Protein AF-A0A1Z5KBB8-F1 (afdb_monomer_lite)

pLDDT: mean 79.77, std 19.46, range [34.31, 98.69]

Organism: Fistulifera solaris (NCBI:txid1519565)

Radius of gyration: 33.55 Å; chains: 1; bounding box: 71×89×132 Å

Sequence (367 aa):
MVGETSLNETILSSLGRKARERLTEERSKRPEIRRIEAPTEVEQHSSSAKFIIPPKKRKPSSERSRLRKRKSAVDDTNVDRWLPSLAHLVVLPTESRSRLVQLHGLPLETTAGKVKRFFMGLDPEKILFLPTRRDQRRIMSLDAVASNPRKKGGVFVERNSPDFRVFVLFDSAPTAALAVDRSGEVMDVDSDTGASIAVSMVPKPFASYFLKHMTVEARAGASLRQRLDEVERTLNPKVSDILWQQADEVLGLQVSDTNCNVKSSSFPVFINTGLSGYKKLKQQLDWLVEQRQSLYYELPFPSCELLDPSLDADPTMRLSTSATKALEHEIDRIRAELLVLIRYKSHFSVPNKVDEDEISTSHEQEM

InterPro domains:
  IPR012677 Nucleotide-binding alpha-beta plait domain superfamily [G3DSA:3.30.70.330] (92-201)

Secondary structure (DSSP, 8-state):
---HHHHHHHHHHHHHHHHHHHHHHHHHTSPP----PPPPP----------PPP--PPP----------------TTSEE----B-TTS----GGGEEEEEEEES-BTT-BHHHHHHHTTTS---EEEEPPP-TT---BTTT--B------SSS----B--TT--EEEE-SSHHHHHHHHTTTTPEEESSSS-EEE-EEEEEEHHHHHHHHHHT--BPPSSSBHHHHHHHHHHHS-HHHHHHHHHHHHHHHT--B---S------S-------SHHHHHHHHHHHHHHHHHHHHHHHHSSSS-GGG--GGGGG-HHHHHHHHHHHHHHHHHHHHHHHHHHHHHHHHHH-------------------

Structure (mmCIF, N/CA/C/O backbone):
data_AF-A0A1Z5KBB8-F1
#
_entry.id   AF-A0A1Z5KBB8-F1
#
loop_
_atom_site.group_PDB
_atom_site.id
_atom_site.type_symbol
_atom_site.label_atom_id
_atom_site.label_alt_id
_atom_site.label_comp_id
_atom_site.label_asym_id
_atom_site.label_entity_id
_atom_site.label_seq_id
_atom_site.pdbx_PDB_ins_code
_atom_site.Cartn_x
_atom_site.Cartn_y
_atom_site.Cartn_z
_atom_site.occupancy
_atom_site.B_iso_or_equiv
_atom_site.auth_seq_id
_atom_site.auth_comp_id
_atom_site.auth_asym_id
_atom_site.auth_atom_id
_atom_site.pdbx_PDB_model_num
ATOM 1 N N . MET A 1 1 ? -39.577 14.110 -44.066 1.00 48.81 1 MET A N 1
ATOM 2 C CA . MET A 1 1 ? -38.233 13.627 -43.681 1.00 48.81 1 MET A CA 1
ATOM 3 C C . MET A 1 1 ? -38.337 12.178 -43.217 1.00 48.81 1 MET A C 1
ATOM 5 O O . MET A 1 1 ? -38.475 11.930 -42.030 1.00 48.81 1 MET A O 1
ATOM 9 N N . VAL A 1 2 ? -38.347 11.226 -44.152 1.00 51.03 2 VAL A N 1
ATOM 10 C CA . VAL A 1 2 ? -38.326 9.780 -43.864 1.00 51.03 2 VAL A CA 1
ATOM 11 C C . VAL A 1 2 ? -37.420 9.160 -44.926 1.00 51.03 2 VAL A C 1
ATOM 13 O O . VAL A 1 2 ? -37.798 9.132 -46.092 1.00 51.03 2 VAL A O 1
ATOM 16 N N . GLY A 1 3 ? -36.193 8.781 -44.561 1.00 50.97 3 GLY A N 1
ATOM 17 C CA . GLY A 1 3 ? -35.200 8.305 -45.537 1.00 50.97 3 GLY A CA 1
ATOM 18 C C . GLY A 1 3 ? -33.816 7.975 -44.970 1.00 50.97 3 GLY A C 1
ATOM 19 O O . GLY A 1 3 ? -33.176 7.044 -45.446 1.00 50.97 3 GLY A O 1
ATOM 20 N N . GLU A 1 4 ? -33.366 8.662 -43.917 1.00 55.12 4 GLU A N 1
ATOM 21 C CA . GLU A 1 4 ? -32.001 8.485 -43.383 1.00 55.12 4 GLU A CA 1
ATOM 22 C C . GLU A 1 4 ? -31.835 7.263 -42.459 1.00 55.12 4 GLU A C 1
ATOM 24 O O . GLU A 1 4 ? -30.728 6.756 -42.289 1.00 55.12 4 GLU A O 1
ATOM 29 N N . THR A 1 5 ? -32.922 6.725 -41.896 1.00 55.81 5 THR A N 1
ATOM 30 C CA . THR A 1 5 ? -32.873 5.546 -41.010 1.00 55.81 5 THR A CA 1
ATOM 31 C C . THR A 1 5 ? -32.541 4.245 -41.753 1.00 55.81 5 THR A C 1
ATOM 33 O O . THR A 1 5 ? -31.767 3.436 -41.246 1.00 55.81 5 THR A O 1
ATOM 36 N N . SER A 1 6 ? -33.045 4.073 -42.980 1.00 57.00 6 SER A N 1
ATOM 37 C CA . SER A 1 6 ? -32.861 2.858 -43.799 1.00 57.00 6 SER A CA 1
ATOM 38 C C . SER A 1 6 ? -31.398 2.614 -44.221 1.00 57.00 6 SER A C 1
ATOM 40 O O . SER A 1 6 ? -30.912 1.478 -44.260 1.00 57.00 6 SER A O 1
ATOM 42 N N . LEU A 1 7 ? -30.647 3.691 -44.481 1.00 57.69 7 LEU A N 1
ATOM 43 C CA . LEU A 1 7 ? -29.236 3.605 -44.872 1.00 57.69 7 LEU A CA 1
ATOM 44 C C . LEU A 1 7 ? -28.352 3.062 -43.739 1.00 57.69 7 LEU A C 1
ATOM 46 O O . LEU A 1 7 ? -27.468 2.239 -43.988 1.00 57.69 7 LEU A O 1
ATOM 50 N N . ASN A 1 8 ? -28.622 3.457 -42.493 1.00 62.56 8 ASN A N 1
ATOM 51 C CA . ASN A 1 8 ? -27.819 3.050 -41.339 1.00 62.56 8 ASN A CA 1
ATOM 52 C C . ASN A 1 8 ? -27.981 1.558 -40.996 1.00 62.56 8 ASN A C 1
ATOM 54 O O . ASN A 1 8 ? -26.979 0.887 -40.741 1.00 62.56 8 ASN A O 1
ATOM 58 N N . GLU A 1 9 ? -29.196 1.002 -41.066 1.00 67.12 9 GLU A N 1
ATOM 59 C CA . GLU A 1 9 ? -29.418 -0.442 -40.862 1.00 67.12 9 GLU A CA 1
ATOM 60 C C . GLU A 1 9 ? -28.723 -1.291 -41.936 1.00 67.12 9 GLU A C 1
ATOM 62 O O . GLU A 1 9 ? -28.091 -2.308 -41.629 1.00 67.12 9 GLU A O 1
ATOM 67 N N . THR A 1 10 ? -28.768 -0.842 -43.194 1.00 70.19 10 THR A N 1
ATOM 68 C CA . THR A 1 10 ? -28.113 -1.528 -44.318 1.00 70.19 10 THR A CA 1
ATOM 69 C C . THR A 1 10 ? -26.590 -1.577 -44.131 1.00 70.19 10 THR A C 1
ATOM 71 O O . THR A 1 10 ? -25.961 -2.624 -44.330 1.00 70.19 10 THR A O 1
ATOM 74 N N . ILE A 1 11 ? -25.988 -0.472 -43.673 1.00 76.00 11 ILE A N 1
ATOM 75 C CA . ILE A 1 11 ? -24.555 -0.395 -43.357 1.00 76.00 11 ILE A CA 1
ATOM 76 C C . ILE A 1 11 ? -24.204 -1.329 -42.188 1.00 76.00 11 ILE A C 1
ATOM 78 O O . ILE A 1 11 ? -23.280 -2.140 -42.330 1.00 76.00 11 ILE A O 1
ATOM 82 N N . LEU A 1 12 ? -24.961 -1.292 -41.082 1.00 72.50 12 LEU A N 1
ATOM 83 C CA . LEU A 1 12 ? -24.738 -2.157 -39.912 1.00 72.50 12 LEU A CA 1
ATOM 84 C C . LEU A 1 12 ? -24.810 -3.649 -40.273 1.00 72.50 12 LEU A C 1
ATOM 86 O O . LEU A 1 12 ? -23.940 -4.434 -39.884 1.00 72.50 12 LEU A O 1
ATOM 90 N N . SER A 1 13 ? -25.813 -4.034 -41.066 1.00 76.69 13 SER A N 1
ATOM 91 C CA . SER A 1 13 ? -25.998 -5.407 -41.546 1.00 76.69 13 SER A CA 1
ATOM 92 C C . SER A 1 13 ? -24.807 -5.877 -42.395 1.00 76.69 13 SER A C 1
ATOM 94 O O . SER A 1 13 ? -24.269 -6.970 -42.179 1.00 76.69 13 SER A O 1
ATOM 96 N N . SER A 1 14 ? -24.305 -5.018 -43.292 1.00 81.62 14 SER A N 1
ATOM 97 C CA . SER A 1 14 ? -23.136 -5.325 -44.131 1.00 81.62 14 SER A CA 1
ATOM 98 C C . SER A 1 14 ? -21.841 -5.516 -43.320 1.00 81.62 14 SER A C 1
ATOM 100 O O . SER A 1 14 ? -21.056 -6.428 -43.603 1.00 81.62 14 SER A O 1
ATOM 102 N N . LEU A 1 15 ? -21.642 -4.717 -42.264 1.00 79.19 15 LEU A N 1
ATOM 103 C CA . LEU A 1 15 ? -20.526 -4.840 -41.318 1.00 79.19 15 LEU A CA 1
ATOM 104 C C . LEU A 1 15 ? -20.622 -6.141 -40.510 1.00 79.19 15 LEU A C 1
ATOM 106 O O . LEU A 1 15 ? -19.652 -6.902 -40.443 1.00 79.19 15 LEU A O 1
ATOM 110 N N . GLY A 1 16 ? -21.807 -6.446 -39.975 1.00 81.56 16 GLY A N 1
ATOM 111 C CA . GLY A 1 16 ? -22.075 -7.685 -39.241 1.00 81.56 16 GLY A CA 1
ATOM 112 C C . GLY A 1 16 ? -21.941 -8.953 -40.094 1.00 81.56 16 GLY A C 1
ATOM 113 O O . GLY A 1 16 ? -21.668 -10.030 -39.556 1.00 81.56 16 GLY A O 1
ATOM 114 N N . ARG A 1 17 ? -22.104 -8.857 -41.420 1.00 83.81 17 ARG A N 1
ATOM 115 C CA . ARG A 1 17 ? -21.816 -9.949 -42.361 1.00 83.81 17 ARG A CA 1
ATOM 116 C C . ARG A 1 17 ? -20.310 -10.117 -42.598 1.00 83.81 17 ARG A C 1
ATOM 118 O O . ARG A 1 17 ? -19.794 -11.210 -42.369 1.00 83.81 17 ARG A O 1
ATOM 125 N N . LYS A 1 18 ? -19.591 -9.040 -42.941 1.00 85.31 18 LYS A N 1
ATOM 126 C CA . LYS A 1 18 ? -18.127 -9.070 -43.154 1.00 85.31 18 LYS A CA 1
ATOM 127 C C . LYS A 1 18 ? -17.353 -9.561 -41.923 1.00 85.31 18 LYS A C 1
ATOM 129 O O . LYS A 1 18 ? -16.358 -10.269 -42.060 1.00 85.31 18 LYS A O 1
ATOM 134 N N . ALA A 1 19 ? -17.812 -9.220 -40.716 1.00 81.50 19 ALA A N 1
ATOM 135 C CA . ALA A 1 19 ? -17.225 -9.716 -39.471 1.00 81.50 19 ALA A CA 1
ATOM 136 C C . ALA A 1 19 ? -17.374 -11.243 -39.311 1.00 81.50 19 ALA A C 1
ATOM 138 O O . ALA A 1 19 ? -16.433 -11.914 -38.884 1.00 81.50 19 ALA A O 1
ATOM 139 N N . ARG A 1 20 ? -18.529 -11.805 -39.698 1.00 85.56 20 ARG A N 1
ATOM 140 C CA . ARG A 1 20 ? -18.787 -13.254 -39.656 1.00 85.56 20 ARG A CA 1
ATOM 141 C C . ARG A 1 20 ? -17.965 -14.016 -40.697 1.00 85.56 20 ARG A C 1
ATOM 143 O O . ARG A 1 20 ? -17.356 -15.019 -40.339 1.00 85.56 20 ARG A O 1
ATOM 150 N N . GLU A 1 21 ? -17.867 -13.499 -41.923 1.00 87.25 21 GLU A N 1
ATOM 151 C CA . GLU A 1 21 ? -17.043 -14.082 -42.999 1.00 87.25 21 GLU A CA 1
ATOM 152 C C . GLU A 1 21 ? -15.549 -14.152 -42.601 1.00 87.25 21 GLU A C 1
ATOM 154 O O . GLU A 1 21 ? -14.918 -15.207 -42.725 1.00 87.25 21 GLU A O 1
ATOM 159 N N . ARG A 1 22 ? -15.001 -13.086 -41.992 1.00 83.94 22 ARG A N 1
ATOM 160 C CA . ARG A 1 22 ? -13.628 -13.087 -41.442 1.00 83.94 22 ARG A CA 1
ATOM 161 C C . ARG A 1 22 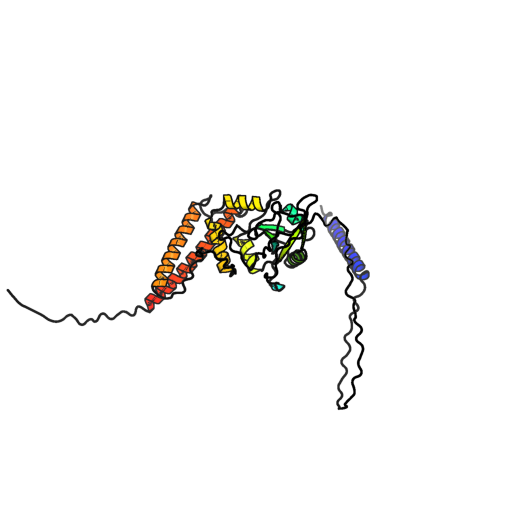? -13.424 -14.121 -40.332 1.00 83.94 22 ARG A C 1
ATOM 163 O O . ARG A 1 22 ? -12.397 -14.791 -40.313 1.00 83.94 22 ARG A O 1
ATOM 170 N N . LEU A 1 23 ? -14.395 -14.279 -39.429 1.00 85.44 23 LEU A N 1
ATOM 171 C CA . LEU A 1 23 ? -14.341 -15.285 -38.361 1.00 85.44 23 LEU A CA 1
ATOM 172 C C . LEU A 1 23 ? -14.373 -16.722 -38.903 1.00 85.44 23 LEU A C 1
ATOM 174 O O . LEU A 1 23 ? -13.711 -17.598 -38.345 1.00 85.44 23 LEU A O 1
ATOM 178 N N . THR A 1 24 ? -15.108 -16.977 -39.989 1.00 82.50 24 THR A N 1
ATOM 179 C CA . THR A 1 24 ? -15.098 -18.289 -40.655 1.00 82.50 24 THR A CA 1
ATOM 180 C C . THR A 1 24 ? -13.783 -18.569 -41.381 1.00 82.50 24 THR A C 1
ATOM 182 O O . THR A 1 24 ? -13.274 -19.681 -41.262 1.00 82.50 24 THR A O 1
ATOM 185 N N . GLU A 1 25 ? -13.175 -17.575 -42.039 1.00 85.25 25 GLU A N 1
ATOM 186 C CA . GLU A 1 25 ? -11.824 -17.720 -42.605 1.00 85.25 25 GLU A CA 1
ATOM 187 C C . GLU A 1 25 ? -10.749 -17.958 -41.533 1.00 85.25 25 GLU A C 1
ATOM 189 O O . GLU A 1 25 ? -9.854 -18.780 -41.708 1.00 85.25 25 GLU A O 1
ATOM 194 N N . GLU A 1 26 ? -10.810 -17.240 -40.411 1.00 81.06 26 GLU A N 1
ATOM 195 C CA . GLU A 1 26 ? -9.910 -17.450 -39.271 1.00 81.06 26 GLU A CA 1
ATOM 196 C C . GLU A 1 26 ? -10.028 -18.868 -38.703 1.00 81.06 26 GLU A C 1
ATOM 198 O O . GLU A 1 26 ? -9.021 -19.481 -38.350 1.00 81.06 26 GLU A O 1
ATOM 203 N N . ARG A 1 27 ? -11.250 -19.413 -38.635 1.00 78.56 27 ARG A N 1
ATOM 204 C CA . ARG A 1 27 ? -11.485 -20.791 -38.190 1.00 78.56 27 ARG A CA 1
ATOM 205 C C . ARG A 1 27 ? -10.961 -21.820 -39.191 1.00 78.56 27 ARG A C 1
ATOM 207 O O . ARG A 1 27 ? -10.351 -22.786 -38.751 1.00 78.56 27 ARG A O 1
ATOM 214 N N . SER A 1 28 ? -11.131 -21.609 -40.500 1.00 78.00 28 SER A N 1
ATOM 215 C CA . SER A 1 28 ? -10.635 -22.546 -41.524 1.00 78.00 28 SER A CA 1
ATOM 216 C C . SER A 1 28 ? -9.106 -22.573 -41.648 1.00 78.00 28 SER A C 1
ATOM 218 O O . SER A 1 28 ? -8.545 -23.576 -42.079 1.00 78.00 28 SER A O 1
ATOM 220 N N . LYS A 1 29 ? -8.419 -21.499 -41.235 1.00 81.12 29 LYS A N 1
ATOM 221 C CA . LYS A 1 29 ? -6.945 -21.401 -41.218 1.00 81.12 29 LYS A CA 1
ATOM 222 C C . LYS A 1 29 ? -6.292 -22.049 -39.988 1.00 81.12 29 LYS A C 1
ATOM 224 O O . LYS A 1 29 ? -5.069 -22.181 -39.956 1.00 81.12 29 LYS A O 1
ATOM 229 N N . ARG A 1 30 ? -7.063 -22.445 -38.967 1.00 71.94 30 ARG A N 1
ATOM 230 C CA . ARG A 1 30 ? -6.535 -23.114 -37.766 1.00 71.94 30 ARG A CA 1
ATOM 231 C C . ARG A 1 30 ? -6.481 -24.628 -38.009 1.00 71.94 30 ARG A C 1
ATOM 233 O O . ARG A 1 30 ? -7.511 -25.199 -38.362 1.00 71.94 30 ARG A O 1
ATOM 240 N N . PRO A 1 31 ? -5.327 -25.298 -37.815 1.00 73.44 31 PRO A N 1
ATOM 241 C CA . PRO A 1 31 ? -5.252 -26.746 -37.959 1.00 73.44 31 PRO A CA 1
ATOM 242 C C . PRO A 1 31 ? -6.180 -27.416 -36.943 1.00 73.44 31 PRO A C 1
ATOM 244 O O . PRO A 1 31 ? -6.180 -27.074 -35.759 1.00 73.44 31 PRO A O 1
ATOM 247 N N . GLU A 1 32 ? -6.980 -28.358 -37.430 1.00 65.81 32 GLU A N 1
ATOM 248 C CA . GLU A 1 32 ? -7.986 -29.061 -36.643 1.00 65.81 32 GLU A CA 1
ATOM 249 C C . GLU A 1 32 ? -7.344 -29.780 -35.448 1.00 65.81 32 GLU A C 1
ATOM 251 O O . GLU A 1 32 ? -6.428 -30.595 -35.600 1.00 65.81 32 GLU A O 1
ATOM 256 N N . ILE A 1 33 ? -7.833 -29.482 -34.240 1.00 61.50 33 ILE A N 1
ATOM 257 C CA . ILE A 1 33 ? -7.397 -30.159 -33.017 1.00 61.50 33 ILE A CA 1
ATOM 258 C C . ILE A 1 33 ? -7.981 -31.571 -33.051 1.00 61.50 33 ILE A C 1
ATOM 260 O O . ILE A 1 33 ? -9.094 -31.808 -32.581 1.00 61.50 33 ILE A O 1
ATOM 264 N N . ARG A 1 34 ? -7.222 -32.512 -33.623 1.00 45.62 34 ARG A N 1
ATOM 265 C CA . ARG A 1 34 ? -7.570 -33.934 -33.621 1.00 45.62 34 ARG A CA 1
ATOM 266 C C . ARG A 1 34 ? -7.733 -34.408 -32.182 1.00 45.62 34 ARG A C 1
ATOM 268 O O . ARG A 1 34 ? -6.761 -34.531 -31.436 1.00 45.62 34 ARG A O 1
ATOM 275 N N . ARG A 1 35 ? -8.983 -34.665 -31.804 1.00 50.00 35 ARG A N 1
ATOM 276 C CA . ARG A 1 35 ? -9.351 -35.270 -30.528 1.00 50.00 35 ARG A CA 1
ATOM 277 C C . ARG A 1 35 ? -8.724 -36.661 -30.483 1.00 50.00 35 ARG A C 1
ATOM 279 O O . ARG A 1 35 ? -9.042 -37.502 -31.315 1.00 50.00 35 ARG A O 1
ATOM 286 N N . ILE A 1 36 ? -7.809 -36.883 -29.544 1.00 46.78 36 ILE A N 1
ATOM 287 C CA . ILE A 1 36 ? -7.260 -38.218 -29.300 1.00 46.78 36 ILE A CA 1
ATOM 288 C C . ILE A 1 36 ? -8.390 -39.035 -28.677 1.00 46.78 36 ILE A C 1
ATOM 290 O O . ILE A 1 36 ? -8.826 -38.743 -27.563 1.00 46.78 36 ILE A O 1
ATOM 294 N N . GLU A 1 37 ? -8.895 -40.014 -29.420 1.00 50.47 37 GLU A N 1
ATOM 295 C CA . GLU A 1 37 ? -9.863 -40.975 -28.903 1.00 50.47 37 GLU A CA 1
ATOM 296 C C . GLU A 1 37 ? -9.182 -41.831 -27.830 1.00 50.47 37 GLU A C 1
ATOM 298 O O . GLU A 1 37 ? -8.078 -42.348 -28.027 1.00 50.47 37 GLU A O 1
ATOM 303 N N . ALA A 1 38 ? -9.814 -41.929 -26.660 1.00 56.22 38 ALA A N 1
ATOM 304 C CA . ALA A 1 38 ? -9.351 -42.826 -25.612 1.00 56.22 38 ALA A CA 1
ATOM 305 C C . ALA A 1 38 ? -9.605 -44.277 -26.060 1.00 56.22 38 ALA A C 1
ATOM 307 O O . ALA A 1 38 ? -10.672 -44.546 -26.615 1.00 56.22 38 ALA A O 1
ATOM 308 N N . PRO A 1 39 ? -8.658 -45.209 -25.846 1.00 52.66 39 PRO A N 1
ATOM 309 C CA . PRO A 1 39 ? -8.837 -46.590 -26.266 1.00 52.66 39 PRO A CA 1
ATOM 310 C C . PRO A 1 39 ? -9.999 -47.240 -25.510 1.00 52.66 39 PRO A C 1
ATOM 312 O O . PRO A 1 39 ? -10.084 -47.151 -24.286 1.00 52.66 39 PRO A O 1
ATOM 315 N N . THR A 1 40 ? -10.868 -47.892 -26.277 1.00 40.12 40 THR A N 1
ATOM 316 C CA . THR A 1 40 ? -12.072 -48.598 -25.837 1.00 40.12 40 THR A CA 1
ATOM 317 C C . THR A 1 40 ? -11.781 -49.601 -24.722 1.00 40.12 40 THR A C 1
ATOM 319 O O . THR A 1 40 ? -10.794 -50.337 -24.778 1.00 40.12 40 THR A O 1
ATOM 322 N N . GLU A 1 41 ? -12.674 -49.665 -23.734 1.00 47.91 41 GLU A N 1
ATOM 323 C CA . GLU A 1 41 ? -12.679 -50.723 -22.725 1.00 47.91 41 GLU A CA 1
ATOM 324 C C . GLU A 1 41 ? -12.869 -52.090 -23.403 1.00 4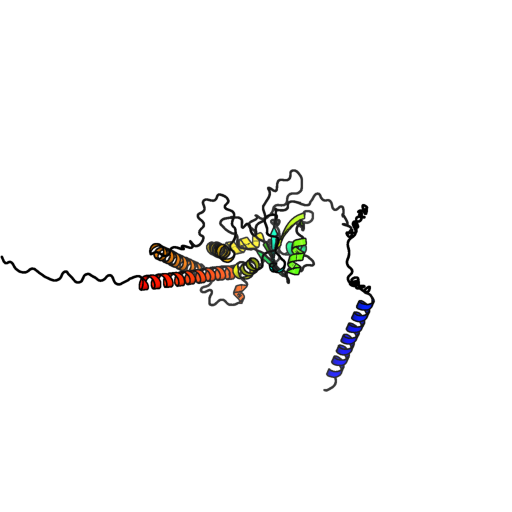7.91 41 GLU A C 1
ATOM 326 O O . GLU A 1 41 ? -13.733 -52.253 -24.264 1.00 47.91 41 GLU A O 1
ATOM 331 N N . VAL A 1 42 ? -12.050 -53.072 -23.022 1.00 43.72 42 VAL A N 1
ATOM 332 C CA . VAL A 1 42 ? -12.202 -54.472 -23.441 1.00 43.72 42 VAL A CA 1
ATOM 333 C C . VAL A 1 42 ? -12.553 -55.295 -22.213 1.00 43.72 42 VAL A C 1
ATOM 335 O O . VAL A 1 42 ? -11.950 -55.134 -21.150 1.00 43.72 42 VAL A O 1
ATOM 338 N N . GLU A 1 43 ? -13.555 -56.151 -22.374 1.00 40.88 43 GLU A N 1
ATOM 339 C CA . GLU A 1 43 ? -14.159 -56.918 -21.296 1.00 40.88 43 GLU A CA 1
ATOM 340 C C . GLU A 1 43 ? -13.229 -57.967 -20.664 1.00 40.88 43 GLU A C 1
ATOM 342 O O . GLU A 1 43 ? -12.206 -58.389 -21.202 1.00 40.88 43 GLU A O 1
ATOM 347 N N . GLN A 1 44 ? -13.671 -58.374 -19.477 1.00 44.12 44 GLN A N 1
ATOM 348 C CA . GLN A 1 44 ? -13.340 -59.570 -18.710 1.00 44.12 44 GLN A CA 1
ATOM 349 C C . GLN A 1 44 ? -12.640 -60.710 -19.478 1.00 44.12 44 GLN A C 1
ATOM 351 O O . GLN A 1 44 ? -13.162 -61.213 -20.464 1.00 44.12 44 GLN A O 1
ATOM 356 N N . HIS A 1 45 ? -11.586 -61.277 -18.881 1.00 34.31 45 HIS A N 1
ATOM 357 C CA . HIS A 1 45 ? -11.583 -62.714 -18.584 1.00 34.31 45 HIS A CA 1
ATOM 358 C C . HIS A 1 45 ? -10.602 -63.081 -17.462 1.00 34.31 45 HIS A C 1
ATOM 360 O O . HIS A 1 45 ? -9.580 -62.440 -17.224 1.00 34.31 45 HIS A O 1
ATOM 366 N N . SER A 1 46 ? -10.965 -64.141 -16.748 1.00 40.06 46 SER A N 1
ATOM 367 C CA . SER A 1 46 ? -10.248 -64.736 -15.626 1.00 40.06 46 SER A CA 1
ATOM 368 C C . SER A 1 46 ? -9.042 -65.583 -16.042 1.00 40.06 46 SER A C 1
ATOM 370 O O . SER A 1 46 ? -9.080 -66.235 -17.083 1.00 40.06 46 SER A O 1
ATOM 372 N N . SER A 1 47 ? -8.094 -65.729 -15.109 1.00 39.84 47 SER A N 1
ATOM 373 C CA . SER A 1 47 ? -7.326 -66.949 -14.770 1.00 39.84 47 SER A CA 1
ATOM 374 C C . SER A 1 47 ? -5.810 -66.751 -14.646 1.00 39.84 47 SER A C 1
ATOM 376 O O . SER A 1 47 ? -5.210 -65.798 -15.136 1.00 39.84 47 SER A O 1
ATOM 378 N N . SER A 1 48 ? -5.208 -67.641 -13.861 1.00 44.88 48 SER A N 1
ATOM 379 C CA . SER A 1 48 ? -3.847 -67.565 -13.342 1.00 44.88 48 SER A CA 1
ATOM 380 C C . SER A 1 48 ? -2.796 -68.161 -14.283 1.00 44.88 48 SER A C 1
ATOM 382 O O . SER A 1 48 ? -2.862 -69.350 -14.589 1.00 44.88 48 SER A O 1
ATOM 384 N N . ALA A 1 49 ? -1.732 -67.411 -14.580 1.00 39.41 49 ALA A N 1
ATOM 385 C CA . ALA A 1 49 ? -0.434 -67.982 -14.947 1.00 39.41 49 ALA A CA 1
ATOM 386 C C . ALA A 1 49 ? 0.716 -67.039 -14.554 1.00 39.41 49 ALA A C 1
ATOM 388 O O . ALA A 1 49 ? 0.660 -65.834 -14.789 1.00 39.41 49 ALA A O 1
ATOM 389 N N . LYS A 1 50 ? 1.783 -67.592 -13.964 1.00 49.22 50 LYS A N 1
ATOM 390 C CA . LYS A 1 50 ? 3.032 -66.860 -13.700 1.00 49.22 50 LYS A CA 1
ATOM 391 C C . LYS A 1 50 ? 3.777 -66.668 -15.022 1.00 49.22 50 LYS A C 1
ATOM 393 O O . LYS A 1 50 ? 4.101 -67.668 -15.653 1.00 49.22 50 LYS A O 1
ATOM 398 N N . PHE A 1 51 ? 4.126 -65.435 -15.394 1.00 38.66 51 PHE A N 1
ATOM 399 C CA . PHE A 1 51 ? 5.051 -65.188 -16.506 1.00 38.66 51 PHE A CA 1
ATOM 400 C C . PHE A 1 51 ? 6.130 -64.150 -16.185 1.00 38.66 51 PHE A C 1
ATOM 402 O O . PHE A 1 51 ? 5.946 -63.226 -15.395 1.00 38.66 51 PHE A O 1
ATOM 409 N N . ILE A 1 52 ? 7.294 -64.389 -16.784 1.00 41.34 52 ILE A N 1
ATOM 410 C CA . ILE A 1 52 ? 8.587 -63.769 -16.487 1.00 41.34 52 ILE A CA 1
ATOM 411 C C . ILE A 1 52 ? 8.672 -62.375 -17.125 1.00 41.34 52 ILE A C 1
ATOM 413 O O . ILE A 1 52 ? 8.259 -62.186 -18.266 1.00 41.34 52 ILE A O 1
ATOM 417 N N . ILE A 1 53 ? 9.238 -61.401 -16.404 1.00 47.06 53 ILE A N 1
ATOM 418 C CA . ILE A 1 53 ? 9.373 -60.006 -16.854 1.00 47.06 53 ILE A CA 1
ATOM 419 C C . ILE A 1 53 ? 10.656 -59.828 -17.691 1.00 47.06 53 ILE A C 1
ATOM 421 O O . ILE A 1 53 ? 11.748 -59.966 -17.137 1.00 47.06 53 ILE A O 1
ATOM 425 N N . PRO A 1 54 ? 10.580 -59.431 -18.978 1.00 52.00 54 PRO A N 1
ATOM 426 C CA . PRO A 1 54 ? 11.731 -58.927 -19.721 1.00 52.00 54 PRO A CA 1
ATOM 427 C C . PRO A 1 54 ? 11.888 -57.398 -19.540 1.00 52.00 54 PRO A C 1
ATOM 429 O O . PRO A 1 54 ? 10.893 -56.665 -19.523 1.00 52.00 54 PRO A O 1
ATOM 432 N N . PRO A 1 55 ? 13.119 -56.859 -19.457 1.00 48.34 55 PRO A N 1
ATOM 433 C CA . PRO A 1 55 ? 13.340 -55.432 -19.230 1.00 48.34 55 PRO A CA 1
ATOM 434 C C . PRO A 1 55 ? 13.084 -54.591 -20.496 1.00 48.34 55 PRO A C 1
ATOM 436 O O . PRO A 1 55 ? 13.914 -54.520 -21.405 1.00 48.34 55 PRO A O 1
ATOM 439 N N . LYS A 1 56 ? 11.950 -53.876 -20.549 1.00 44.56 56 LYS A N 1
ATOM 440 C CA . LYS A 1 56 ? 11.692 -52.868 -21.595 1.00 44.56 56 LYS A CA 1
ATOM 441 C C . LYS A 1 56 ? 12.550 -51.614 -21.379 1.00 44.56 56 LYS A C 1
ATOM 443 O O . LYS A 1 56 ? 12.341 -50.853 -20.436 1.00 44.56 56 LYS A O 1
ATOM 448 N N . LYS A 1 57 ? 13.476 -51.361 -22.312 1.00 45.41 57 LYS A N 1
ATOM 449 C CA . LYS A 1 57 ? 14.266 -50.119 -22.399 1.00 45.41 57 LYS A CA 1
ATOM 450 C C . LYS A 1 57 ? 13.337 -48.898 -22.506 1.00 45.41 57 LYS A C 1
ATOM 452 O O . LYS A 1 57 ? 12.617 -48.754 -23.493 1.00 45.41 57 LYS A O 1
ATOM 457 N N . ARG A 1 58 ? 13.383 -47.994 -21.521 1.00 45.28 58 ARG A N 1
ATOM 458 C CA . ARG A 1 58 ? 12.700 -46.690 -21.578 1.00 45.28 58 ARG A CA 1
ATOM 459 C C . ARG A 1 58 ? 13.423 -45.770 -22.569 1.00 45.28 58 ARG A C 1
ATOM 461 O O . ARG A 1 58 ? 14.581 -45.430 -22.347 1.00 45.28 58 ARG A O 1
ATOM 468 N N . LYS A 1 59 ? 12.740 -45.334 -23.634 1.00 45.50 59 LYS A N 1
ATOM 469 C CA . LYS A 1 59 ? 13.173 -44.181 -24.444 1.00 45.50 59 LYS A CA 1
ATOM 470 C C . LYS A 1 59 ? 12.765 -42.892 -23.710 1.00 45.50 59 LYS A C 1
ATOM 472 O O . LYS A 1 59 ? 11.582 -42.765 -23.398 1.00 45.50 59 LYS A O 1
ATOM 477 N N . PRO A 1 60 ? 13.674 -41.941 -23.433 1.00 43.53 60 PRO A N 1
ATOM 478 C CA . PRO A 1 60 ? 13.290 -40.644 -22.886 1.00 43.53 60 PRO A CA 1
ATOM 479 C C . PRO A 1 60 ? 12.714 -39.754 -23.998 1.00 43.53 60 PRO A C 1
ATOM 481 O O . PRO A 1 60 ? 13.428 -39.350 -24.912 1.00 43.53 60 PRO A O 1
ATOM 484 N N . SER A 1 61 ? 11.424 -39.425 -23.921 1.00 43.00 61 SER A N 1
ATOM 485 C CA . SER A 1 61 ? 10.774 -38.453 -24.809 1.00 43.00 61 SER A CA 1
ATOM 486 C C . SER A 1 61 ? 11.106 -37.020 -24.374 1.00 43.00 61 SER A C 1
ATOM 488 O O . SER A 1 61 ? 10.315 -36.345 -23.711 1.00 43.00 61 SER A O 1
ATOM 490 N N . SER A 1 62 ? 12.311 -36.556 -24.706 1.00 48.66 62 SER A N 1
ATOM 491 C CA . SER A 1 62 ? 12.761 -35.193 -24.418 1.00 48.66 62 SER A CA 1
ATOM 492 C C . SER A 1 62 ? 12.325 -34.214 -25.512 1.00 48.66 62 SER A C 1
ATOM 494 O O . SER A 1 62 ? 13.135 -33.824 -26.350 1.00 48.66 62 SER A O 1
ATOM 496 N N . GLU A 1 63 ? 11.065 -33.779 -25.484 1.00 45.78 63 GLU A N 1
ATOM 497 C CA . GLU A 1 63 ? 10.559 -32.751 -26.409 1.00 45.78 63 GLU A CA 1
ATOM 498 C C . GLU A 1 63 ? 9.900 -31.576 -25.669 1.00 45.78 63 GLU A C 1
ATOM 500 O O . GLU A 1 63 ? 8.812 -31.100 -25.984 1.00 45.78 63 GLU A O 1
ATOM 505 N N . ARG A 1 64 ? 10.612 -31.054 -24.658 1.00 44.91 64 ARG A N 1
ATOM 506 C CA . ARG A 1 64 ? 10.356 -29.693 -24.174 1.00 44.91 64 ARG A CA 1
ATOM 507 C C . ARG A 1 64 ? 10.845 -28.702 -25.226 1.00 44.91 64 ARG A C 1
ATOM 509 O O . ARG A 1 64 ? 12.051 -28.542 -25.417 1.00 44.91 64 ARG A O 1
ATOM 516 N N . SER A 1 65 ? 9.878 -28.043 -25.864 1.00 42.78 65 SER A N 1
ATOM 517 C CA . SER A 1 65 ? 10.041 -26.902 -26.768 1.00 42.78 65 SER A CA 1
ATOM 518 C C . SER A 1 65 ? 11.230 -26.014 -26.384 1.00 42.78 65 SER A C 1
ATOM 520 O O . SER A 1 65 ? 11.238 -25.356 -25.340 1.00 42.78 65 SER A O 1
ATOM 522 N N . ARG A 1 66 ? 12.251 -25.988 -27.248 1.00 42.59 66 ARG A N 1
ATOM 523 C CA . ARG A 1 66 ? 13.373 -25.053 -27.138 1.00 42.59 66 ARG A CA 1
ATOM 524 C C . ARG A 1 66 ? 12.932 -23.689 -27.658 1.00 42.59 66 ARG A C 1
ATOM 526 O O . ARG A 1 66 ? 13.291 -23.305 -28.772 1.00 42.59 66 ARG A O 1
ATOM 533 N N . LEU A 1 67 ? 12.203 -22.939 -26.831 1.00 48.62 67 LEU A N 1
ATOM 534 C CA . LEU A 1 67 ? 12.025 -21.506 -27.047 1.00 48.62 67 LEU A CA 1
ATOM 535 C C . LEU A 1 67 ? 13.422 -20.864 -27.018 1.00 48.62 67 LEU A C 1
ATOM 537 O O . LEU A 1 67 ? 14.056 -20.751 -25.966 1.00 48.62 67 LEU A O 1
ATOM 541 N N . ARG A 1 68 ? 13.961 -20.553 -28.203 1.00 44.41 68 ARG A N 1
ATOM 542 C CA . ARG A 1 68 ? 15.331 -20.056 -28.367 1.00 44.41 68 ARG A CA 1
ATOM 543 C C . ARG A 1 68 ? 15.462 -18.709 -27.658 1.00 44.41 68 ARG A C 1
ATOM 545 O O . ARG A 1 68 ? 15.115 -17.681 -28.233 1.00 44.41 68 ARG A O 1
ATOM 552 N N . LYS A 1 69 ? 16.037 -18.704 -26.447 1.00 50.28 69 LYS A N 1
ATOM 553 C CA . LYS A 1 69 ? 16.594 -17.491 -25.835 1.00 50.28 69 LYS A CA 1
ATOM 554 C C . LYS A 1 69 ? 17.615 -16.901 -26.809 1.00 50.28 69 LYS A C 1
ATOM 556 O O . LYS A 1 69 ? 18.752 -17.369 -26.875 1.00 50.28 69 LYS A O 1
ATOM 561 N N . ARG A 1 70 ? 17.209 -15.873 -27.559 1.00 48.03 70 ARG A N 1
ATOM 562 C CA . ARG A 1 70 ? 18.129 -14.949 -28.224 1.00 48.03 70 ARG A CA 1
ATOM 563 C C . ARG A 1 70 ? 18.904 -14.239 -27.117 1.00 48.03 70 ARG A C 1
ATOM 565 O O . ARG A 1 70 ? 18.450 -13.230 -26.592 1.00 48.03 70 ARG A O 1
ATOM 572 N N . LYS A 1 71 ? 20.056 -14.798 -26.733 1.00 45.75 71 LYS A N 1
ATOM 573 C CA . LYS A 1 71 ? 21.067 -14.065 -25.971 1.00 45.75 71 LYS A CA 1
ATOM 574 C C . LYS A 1 71 ? 21.597 -12.967 -26.888 1.00 45.75 71 LYS A C 1
ATOM 576 O O . LYS A 1 71 ? 22.523 -13.208 -27.657 1.00 45.75 71 LYS A O 1
ATOM 581 N N . SER A 1 72 ? 20.967 -11.797 -26.843 1.00 44.44 72 SER A N 1
ATOM 582 C CA . SER A 1 72 ? 21.632 -10.584 -27.299 1.00 44.44 72 SER A CA 1
ATOM 583 C C . SER A 1 72 ? 22.826 -10.373 -26.377 1.00 44.44 72 SER A C 1
ATOM 585 O O . SER A 1 72 ? 22.651 -10.356 -25.158 1.00 44.44 72 SER A O 1
ATOM 587 N N . ALA A 1 73 ? 24.026 -10.268 -26.940 1.00 43.84 73 ALA A N 1
ATOM 588 C CA . ALA A 1 73 ? 25.208 -9.846 -26.202 1.00 43.84 73 ALA A CA 1
ATOM 589 C C . ALA A 1 73 ? 25.168 -8.317 -26.055 1.00 43.84 73 ALA A C 1
ATOM 591 O O . ALA A 1 73 ? 25.971 -7.605 -26.648 1.00 43.84 73 ALA A O 1
ATOM 592 N N . VAL A 1 74 ? 24.169 -7.826 -25.315 1.00 52.91 74 VAL A N 1
ATOM 593 C CA . VAL A 1 74 ? 24.231 -6.487 -24.722 1.00 52.91 74 VAL A CA 1
ATOM 594 C C . VAL A 1 74 ? 25.296 -6.553 -23.635 1.00 52.91 74 VAL A C 1
ATOM 596 O O . VAL A 1 74 ? 25.402 -7.577 -22.954 1.00 52.91 74 VAL A O 1
ATOM 599 N N . ASP A 1 75 ? 26.098 -5.500 -23.521 1.00 55.66 75 ASP A N 1
ATOM 600 C CA . ASP A 1 75 ? 27.201 -5.436 -22.570 1.00 55.66 75 ASP A CA 1
ATOM 601 C C . ASP A 1 75 ? 26.661 -5.567 -21.136 1.00 55.66 75 ASP A C 1
ATOM 603 O O . ASP A 1 75 ? 26.000 -4.682 -20.596 1.00 55.66 75 ASP A O 1
ATOM 607 N N . ASP A 1 76 ? 26.874 -6.742 -20.544 1.00 65.56 76 ASP A N 1
ATOM 608 C CA . ASP A 1 76 ? 26.223 -7.204 -19.309 1.00 65.56 76 ASP A CA 1
ATOM 609 C C . ASP A 1 76 ? 26.852 -6.567 -18.047 1.00 65.56 76 ASP A C 1
ATOM 611 O O . ASP A 1 76 ? 26.605 -6.994 -16.917 1.00 65.56 76 ASP A O 1
ATOM 615 N N . THR A 1 77 ? 27.723 -5.576 -18.261 1.00 77.44 77 THR A N 1
ATOM 616 C CA . THR A 1 77 ? 28.571 -4.891 -17.280 1.00 77.44 77 THR A CA 1
ATOM 617 C C . THR A 1 77 ? 27.826 -3.818 -16.487 1.00 77.44 77 THR A C 1
ATOM 619 O O . THR A 1 77 ? 28.098 -3.664 -15.294 1.00 77.44 77 THR A O 1
ATOM 622 N N . ASN A 1 78 ? 26.842 -3.143 -17.093 1.00 90.00 78 ASN A N 1
ATOM 623 C CA . ASN A 1 78 ? 26.136 -2.009 -16.478 1.00 90.00 78 ASN A CA 1
ATOM 624 C C . ASN A 1 78 ? 24.820 -2.366 -15.751 1.00 90.00 78 ASN A C 1
ATOM 626 O O . ASN A 1 78 ? 24.001 -1.491 -15.460 1.00 90.00 78 ASN A O 1
ATOM 630 N N . VAL A 1 79 ? 24.586 -3.647 -15.451 1.00 91.50 79 VAL A N 1
ATOM 631 C CA . VAL A 1 79 ? 23.360 -4.099 -14.771 1.00 91.50 79 VAL A CA 1
ATOM 632 C C . VAL A 1 79 ? 23.645 -4.519 -13.332 1.00 91.50 79 VAL A C 1
ATOM 634 O O . VAL A 1 79 ? 24.315 -5.527 -13.085 1.00 91.50 79 VAL A O 1
ATOM 637 N N . ASP A 1 80 ? 23.040 -3.824 -12.367 1.00 92.69 80 ASP A N 1
ATOM 638 C CA . ASP A 1 80 ? 22.983 -4.299 -10.986 1.00 92.69 80 ASP A CA 1
ATOM 639 C C . ASP A 1 80 ? 22.013 -5.487 -10.868 1.00 92.69 80 ASP A C 1
ATOM 641 O O . ASP A 1 80 ? 20.789 -5.355 -10.762 1.00 92.69 80 ASP A O 1
ATOM 645 N N . ARG A 1 81 ? 22.612 -6.680 -10.852 1.00 92.06 81 ARG A N 1
ATOM 646 C CA . ARG A 1 81 ? 21.955 -7.984 -10.685 1.00 92.06 81 ARG A CA 1
ATOM 647 C C . ARG A 1 81 ? 21.724 -8.382 -9.225 1.00 92.06 81 ARG A C 1
ATOM 649 O O . ARG A 1 81 ? 21.691 -9.578 -8.910 1.00 92.06 81 ARG A O 1
ATOM 656 N N . TRP A 1 82 ? 21.693 -7.442 -8.287 1.00 92.44 82 TRP A N 1
ATOM 657 C CA . TRP A 1 82 ? 21.186 -7.712 -6.945 1.00 92.44 82 TRP A CA 1
ATOM 658 C C . TRP A 1 82 ? 19.656 -7.825 -6.967 1.00 92.44 82 TRP A C 1
ATOM 660 O O . TRP A 1 82 ? 18.965 -7.054 -7.630 1.00 92.44 82 TRP A O 1
ATOM 670 N N . LEU A 1 83 ? 19.143 -8.815 -6.238 1.00 92.19 83 LEU A N 1
ATOM 671 C CA . LEU A 1 83 ? 17.723 -9.065 -6.018 1.00 92.19 83 LEU A CA 1
ATOM 672 C C . LEU A 1 83 ? 17.538 -9.448 -4.544 1.00 92.19 83 LEU A C 1
ATOM 674 O O . LEU A 1 83 ? 18.286 -10.305 -4.055 1.00 92.19 83 LEU A O 1
ATOM 678 N N . PRO A 1 84 ? 16.561 -8.866 -3.830 1.00 93.06 84 PRO A N 1
ATOM 679 C CA . PRO A 1 84 ? 16.250 -9.275 -2.470 1.00 93.06 84 PRO A CA 1
ATOM 680 C C . PRO A 1 84 ? 15.533 -10.636 -2.476 1.00 93.06 84 PRO A C 1
ATOM 682 O O . PRO A 1 84 ? 14.840 -10.993 -3.431 1.00 93.06 84 PRO A O 1
ATOM 685 N N . SER A 1 85 ? 15.695 -11.425 -1.412 1.00 93.44 85 SER A N 1
ATOM 686 C CA . SER A 1 85 ? 15.142 -12.784 -1.374 1.00 93.44 85 SER A CA 1
ATOM 687 C C . SER A 1 85 ? 13.655 -12.787 -1.025 1.00 93.44 85 SER A C 1
ATOM 689 O O . SER A 1 85 ? 13.247 -12.345 0.053 1.00 93.44 85 SER A O 1
ATOM 691 N N . LEU A 1 86 ? 12.858 -13.375 -1.918 1.00 93.94 86 LEU A N 1
ATOM 692 C CA . LEU A 1 86 ? 11.423 -13.613 -1.745 1.00 93.94 86 LEU A CA 1
ATOM 693 C C . LEU A 1 86 ? 11.109 -15.006 -1.161 1.00 93.94 86 LEU A C 1
ATOM 695 O O . LEU A 1 86 ? 9.948 -15.373 -1.066 1.00 93.94 86 LEU A O 1
ATOM 699 N N . ALA A 1 87 ? 12.115 -15.799 -0.767 1.00 92.31 87 ALA A N 1
ATOM 700 C CA . ALA A 1 87 ? 11.956 -17.234 -0.465 1.00 92.31 87 ALA A CA 1
ATOM 701 C C . ALA A 1 87 ? 11.025 -17.579 0.720 1.00 92.31 87 ALA A C 1
ATOM 703 O O . ALA A 1 87 ? 10.635 -18.730 0.879 1.00 92.31 87 ALA A O 1
ATOM 704 N N . HIS A 1 88 ? 10.695 -16.596 1.555 1.00 89.19 88 HIS A N 1
ATOM 705 C CA . HIS A 1 88 ? 9.793 -16.715 2.703 1.00 89.19 88 HIS A CA 1
ATOM 706 C C . HIS A 1 88 ? 8.377 -16.183 2.395 1.00 89.19 88 HIS A C 1
ATOM 708 O O . HIS A 1 88 ? 7.480 -16.351 3.217 1.00 89.19 88 HIS A O 1
ATOM 714 N N . LEU A 1 89 ? 8.167 -15.541 1.237 1.00 89.75 89 LEU A N 1
ATOM 715 C CA . LEU A 1 89 ? 6.846 -15.102 0.796 1.00 89.75 89 LEU A CA 1
ATOM 716 C C . LEU A 1 89 ? 6.076 -16.308 0.252 1.00 89.75 89 LEU A C 1
ATOM 718 O O . LEU A 1 89 ? 6.583 -17.085 -0.559 1.00 89.75 89 LEU A O 1
ATOM 722 N N . VAL A 1 90 ? 4.835 -16.466 0.705 1.00 85.12 90 VAL A N 1
ATOM 723 C CA . VAL A 1 90 ? 4.007 -17.631 0.379 1.00 85.12 90 VAL A CA 1
ATOM 724 C C . VAL A 1 90 ? 3.597 -17.607 -1.095 1.00 85.12 90 VAL A C 1
ATOM 726 O O . VAL A 1 90 ? 3.003 -16.642 -1.576 1.00 85.12 90 VAL A O 1
ATOM 729 N N . VAL A 1 91 ? 3.848 -18.707 -1.813 1.00 87.50 91 VAL A N 1
ATOM 730 C CA . VAL A 1 91 ? 3.310 -18.913 -3.165 1.00 87.50 91 VAL A CA 1
ATOM 731 C C . VAL A 1 91 ? 1.800 -19.124 -3.062 1.00 87.50 91 VAL A C 1
ATOM 733 O O . VAL A 1 91 ? 1.336 -20.151 -2.572 1.00 87.50 91 VAL A O 1
ATOM 736 N N . LEU A 1 92 ? 1.025 -18.138 -3.514 1.00 89.25 92 LEU A N 1
ATOM 737 C CA . LEU A 1 92 ? -0.424 -18.136 -3.329 1.00 89.25 92 LEU A CA 1
ATOM 738 C C . LEU A 1 92 ? -1.158 -19.058 -4.325 1.00 89.25 92 LEU A C 1
ATOM 740 O O . LEU A 1 92 ? -0.871 -19.008 -5.537 1.00 89.25 92 LEU A O 1
ATOM 744 N N . PRO A 1 93 ? -2.164 -19.827 -3.854 1.00 92.06 93 PRO A N 1
ATOM 745 C CA . PRO A 1 93 ? -3.083 -20.543 -4.732 1.00 92.06 93 PRO A CA 1
ATOM 746 C C . PRO A 1 93 ? -3.887 -19.541 -5.568 1.00 92.06 93 PRO A C 1
ATOM 748 O O . PRO A 1 93 ? -4.050 -18.377 -5.188 1.00 92.06 93 PRO A O 1
ATOM 751 N N . THR A 1 94 ? -4.352 -19.973 -6.738 1.00 92.62 94 THR A N 1
ATOM 752 C CA . THR A 1 94 ? -4.926 -19.088 -7.765 1.00 92.62 94 THR A CA 1
ATOM 753 C C . THR A 1 94 ? -6.128 -18.291 -7.253 1.00 92.62 94 THR A C 1
ATOM 755 O O . THR A 1 94 ? -6.260 -17.110 -7.577 1.00 92.62 94 THR A O 1
ATOM 758 N N . GLU A 1 95 ? -6.956 -18.877 -6.387 1.00 94.44 95 GLU A N 1
ATOM 759 C CA . GLU A 1 95 ? -8.136 -18.235 -5.800 1.00 94.44 95 GLU A CA 1
ATOM 760 C C . GLU A 1 95 ? -7.776 -17.084 -4.848 1.00 94.44 95 GLU A C 1
ATOM 762 O O . GLU A 1 95 ? -8.580 -16.166 -4.675 1.00 94.44 95 GLU A O 1
ATOM 767 N N . SER A 1 96 ? -6.580 -17.094 -4.251 1.00 94.00 96 SER A N 1
ATOM 768 C CA . SER A 1 96 ? -6.119 -16.088 -3.278 1.00 94.00 96 SER A CA 1
ATOM 769 C C . SER A 1 96 ? -5.316 -14.938 -3.897 1.00 94.00 96 SER A C 1
ATOM 771 O O . SER A 1 96 ? -4.985 -13.984 -3.186 1.00 94.00 96 SER A O 1
ATOM 773 N N . ARG A 1 97 ? -5.012 -14.996 -5.202 1.00 94.94 97 ARG A N 1
ATOM 774 C CA . ARG A 1 97 ? -4.258 -13.958 -5.929 1.00 94.94 97 ARG A CA 1
ATOM 775 C C . ARG A 1 97 ? -5.109 -12.709 -6.135 1.00 94.94 97 ARG A C 1
ATOM 777 O O . ARG A 1 97 ? -6.258 -12.802 -6.567 1.00 94.94 97 ARG A O 1
ATOM 784 N N . SER A 1 98 ? -4.559 -11.543 -5.817 1.00 97.69 98 SER A N 1
ATOM 785 C CA . SER A 1 98 ? -5.236 -10.263 -6.034 1.00 97.69 98 SER A CA 1
ATOM 786 C C . SER A 1 98 ? -4.878 -9.647 -7.395 1.00 97.69 98 SER A C 1
ATOM 788 O O . SER A 1 98 ? -4.128 -10.221 -8.179 1.00 97.69 98 SER A O 1
ATOM 790 N N . ARG A 1 99 ? -5.427 -8.459 -7.668 1.00 98.38 99 ARG A N 1
ATOM 791 C CA . ARG A 1 99 ? -5.040 -7.579 -8.787 1.00 98.38 99 ARG A CA 1
ATOM 792 C C . ARG A 1 99 ? -3.763 -6.768 -8.505 1.00 98.38 99 ARG A C 1
ATOM 794 O O . ARG A 1 99 ? -3.376 -5.940 -9.324 1.00 98.38 99 ARG A O 1
ATOM 801 N N . LEU A 1 100 ? -3.162 -6.950 -7.329 1.00 98.38 100 LEU A N 1
ATOM 802 C CA . LEU A 1 100 ? -2.090 -6.125 -6.791 1.00 98.38 100 LEU A CA 1
ATOM 803 C C . LEU A 1 100 ? -0.806 -6.958 -6.663 1.00 98.38 100 LEU A C 1
ATOM 805 O O . LEU A 1 100 ? -0.809 -8.039 -6.066 1.00 98.38 100 LEU A O 1
ATOM 809 N N . VAL A 1 101 ? 0.298 -6.434 -7.191 1.00 98.50 101 VAL A N 1
ATOM 810 C CA . VAL A 1 101 ? 1.652 -6.970 -6.960 1.00 98.50 101 VAL A CA 1
ATOM 811 C C . VAL A 1 101 ? 2.471 -5.972 -6.153 1.00 98.50 101 VAL A C 1
ATOM 813 O O . VAL A 1 101 ? 2.206 -4.772 -6.216 1.00 98.50 101 VAL A O 1
ATOM 816 N N . GLN A 1 102 ? 3.474 -6.455 -5.426 1.00 98.06 102 GLN A N 1
ATOM 817 C CA . GLN A 1 102 ? 4.458 -5.634 -4.723 1.00 98.06 102 GLN A CA 1
ATOM 818 C C . GLN A 1 102 ? 5.801 -5.679 -5.457 1.00 98.06 102 GLN A C 1
ATOM 820 O O . GLN A 1 102 ? 6.212 -6.735 -5.950 1.00 98.06 102 GLN A O 1
ATOM 825 N N . LEU A 1 103 ? 6.478 -4.533 -5.525 1.00 98.06 103 LEU A N 1
ATOM 826 C CA . LEU A 1 103 ? 7.813 -4.385 -6.103 1.00 98.06 103 LEU A CA 1
ATOM 827 C C . LEU A 1 103 ? 8.861 -4.303 -4.995 1.00 98.06 103 LEU A C 1
ATOM 82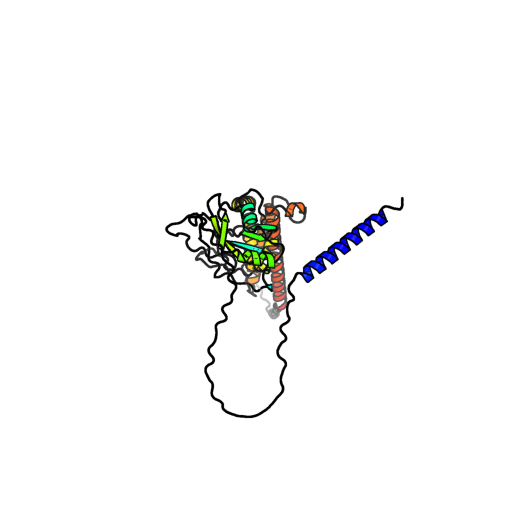9 O O . LEU A 1 103 ? 8.663 -3.619 -3.992 1.00 98.06 103 LEU A O 1
ATOM 833 N N . HIS A 1 104 ? 9.995 -4.963 -5.209 1.00 97.06 104 HIS A N 1
ATOM 834 C CA . HIS A 1 104 ? 11.074 -5.089 -4.234 1.00 97.06 104 HIS A CA 1
ATOM 835 C C . HIS A 1 104 ? 12.412 -4.675 -4.836 1.00 97.06 104 HIS A C 1
ATOM 837 O O . HIS A 1 104 ? 12.747 -5.047 -5.963 1.00 97.06 104 HIS A O 1
ATOM 843 N N . GLY A 1 105 ? 13.205 -3.945 -4.049 1.00 95.19 105 GLY A N 1
ATOM 844 C CA . GLY A 1 105 ? 14.527 -3.475 -4.461 1.00 95.19 105 GLY A CA 1
ATOM 845 C C . GLY A 1 105 ? 14.491 -2.350 -5.498 1.00 95.19 105 GLY A C 1
ATOM 846 O O . GLY A 1 105 ? 15.393 -2.278 -6.326 1.00 95.19 105 GLY A O 1
ATOM 847 N N . LEU A 1 106 ? 13.470 -1.489 -5.490 1.00 96.38 106 LEU A N 1
ATOM 848 C CA . LEU A 1 106 ? 13.387 -0.363 -6.425 1.00 96.38 106 LEU A CA 1
ATOM 849 C C . LEU A 1 106 ? 14.542 0.643 -6.224 1.00 96.38 106 LEU A C 1
ATOM 851 O O . LEU A 1 106 ? 14.757 1.066 -5.083 1.00 96.38 106 LEU A O 1
ATOM 855 N N . PRO A 1 107 ? 15.233 1.086 -7.294 1.00 96.44 107 PRO A N 1
ATOM 856 C CA . PRO A 1 107 ? 16.178 2.209 -7.261 1.00 96.44 107 PRO A CA 1
ATOM 857 C C . PRO A 1 107 ? 15.572 3.464 -6.621 1.00 96.44 107 PRO A C 1
ATOM 859 O O . PRO A 1 107 ? 14.365 3.678 -6.772 1.00 96.44 107 PRO A O 1
ATOM 862 N N . LEU A 1 108 ? 16.372 4.302 -5.948 1.00 94.44 108 LEU A N 1
ATOM 863 C CA . LEU A 1 108 ? 15.874 5.532 -5.297 1.00 94.44 108 LEU A CA 1
ATOM 864 C C . LEU A 1 108 ? 15.060 6.410 -6.263 1.00 94.44 108 LEU A C 1
ATOM 866 O O . LEU A 1 108 ? 13.870 6.636 -6.039 1.00 94.44 108 LEU A O 1
ATOM 870 N N . GLU A 1 109 ? 15.651 6.766 -7.406 1.00 94.81 109 GLU A N 1
ATOM 871 C CA . GLU A 1 109 ? 15.043 7.612 -8.447 1.00 94.81 109 GLU A CA 1
ATOM 872 C C . GLU A 1 109 ? 14.063 6.862 -9.371 1.00 94.81 109 GLU A C 1
ATOM 874 O O . GLU A 1 109 ? 13.982 7.095 -10.586 1.00 94.81 109 GLU A O 1
ATOM 879 N N . THR A 1 110 ? 13.300 5.924 -8.807 1.00 97.44 110 THR A N 1
ATOM 880 C CA . THR A 1 110 ? 12.179 5.287 -9.504 1.00 97.44 110 THR A CA 1
ATOM 881 C C . THR A 1 110 ? 11.009 6.265 -9.583 1.00 97.44 110 THR A C 1
ATOM 883 O O . THR A 1 110 ? 10.516 6.746 -8.564 1.00 97.44 110 THR A O 1
ATOM 886 N N . THR A 1 111 ? 10.512 6.520 -10.794 1.00 97.75 111 THR A N 1
ATOM 887 C CA . THR A 1 111 ? 9.290 7.301 -11.040 1.00 97.75 111 THR A CA 1
ATOM 888 C C . THR A 1 111 ? 8.148 6.389 -11.479 1.00 97.75 111 THR A C 1
ATOM 890 O O . THR A 1 111 ? 8.370 5.271 -11.957 1.00 97.75 111 THR A O 1
ATOM 893 N N . ALA A 1 112 ? 6.909 6.885 -11.409 1.00 97.75 112 ALA A N 1
ATOM 894 C CA . ALA A 1 112 ? 5.755 6.155 -11.936 1.00 97.75 112 ALA A CA 1
ATOM 895 C C . ALA A 1 112 ? 5.927 5.777 -13.426 1.00 97.75 112 ALA A C 1
ATOM 897 O O . ALA A 1 112 ? 5.535 4.689 -13.842 1.00 97.75 112 ALA A O 1
ATOM 898 N N . GLY A 1 113 ? 6.575 6.637 -14.222 1.00 97.81 113 GLY A N 1
ATOM 899 C CA . GLY A 1 113 ? 6.870 6.373 -15.634 1.00 97.81 113 GLY A CA 1
ATOM 900 C C . GLY A 1 113 ? 7.831 5.199 -15.850 1.00 97.81 113 GLY A C 1
ATOM 901 O O . GLY A 1 113 ? 7.573 4.365 -16.719 1.00 97.81 113 GLY A O 1
ATOM 902 N N . LYS A 1 114 ? 8.889 5.081 -15.029 1.00 97.50 114 LYS A N 1
ATOM 903 C CA . LYS A 1 114 ? 9.824 3.937 -15.072 1.00 97.50 114 LYS A CA 1
ATOM 904 C C . LYS A 1 114 ? 9.099 2.622 -14.750 1.00 97.50 114 LYS A C 1
ATOM 906 O O . LYS A 1 114 ? 9.261 1.646 -15.475 1.00 97.50 114 LYS A O 1
ATOM 911 N N . VAL A 1 115 ? 8.208 2.617 -13.752 1.00 98.12 115 VAL A N 1
ATOM 912 C CA . VAL A 1 115 ? 7.382 1.437 -13.413 1.00 98.12 115 VAL A CA 1
ATOM 913 C C . VAL A 1 115 ? 6.385 1.081 -14.525 1.00 98.12 115 VAL A C 1
ATOM 915 O O . VAL A 1 115 ? 6.267 -0.094 -14.872 1.00 98.12 115 VAL A O 1
ATOM 918 N N . LYS A 1 116 ? 5.706 2.063 -15.141 1.00 97.88 116 LYS A N 1
ATOM 919 C CA . LYS A 1 116 ? 4.810 1.792 -16.284 1.00 97.88 116 LYS A CA 1
ATOM 920 C C . LYS A 1 116 ? 5.566 1.225 -17.490 1.00 97.88 116 LYS A C 1
ATOM 922 O O . LYS A 1 116 ? 5.066 0.298 -18.119 1.00 97.88 116 LYS A O 1
ATOM 927 N N . ARG A 1 117 ? 6.780 1.716 -17.781 1.00 97.56 117 ARG A N 1
ATOM 928 C CA . ARG A 1 117 ? 7.650 1.147 -18.827 1.00 97.56 117 ARG A CA 1
ATOM 929 C C . ARG A 1 117 ? 8.101 -0.272 -18.479 1.00 97.56 117 ARG A C 1
ATOM 931 O O . ARG A 1 117 ? 8.035 -1.146 -19.338 1.00 97.56 117 ARG A O 1
ATOM 938 N N . PHE A 1 118 ? 8.497 -0.519 -17.229 1.00 98.00 118 PHE A N 1
ATOM 939 C CA . PHE A 1 118 ? 8.867 -1.859 -16.772 1.00 98.00 118 PHE A CA 1
ATOM 940 C C . PHE A 1 118 ? 7.729 -2.863 -16.991 1.00 98.00 118 PHE A C 1
ATOM 942 O O . PHE A 1 118 ? 7.998 -3.955 -17.469 1.00 98.00 118 PHE A O 1
ATOM 949 N N . PHE A 1 119 ? 6.464 -2.482 -16.770 1.00 98.25 119 PHE A N 1
ATOM 950 C CA . PHE A 1 119 ? 5.286 -3.321 -17.053 1.00 98.25 119 PHE A CA 1
ATOM 951 C C . PHE A 1 119 ? 4.618 -3.076 -18.421 1.00 98.25 119 PHE A C 1
ATOM 953 O O . PHE A 1 119 ? 3.451 -3.425 -18.604 1.00 98.25 119 PHE A O 1
ATOM 960 N N . MET A 1 120 ? 5.333 -2.515 -19.403 1.00 96.94 120 MET A N 1
ATOM 961 C CA . MET A 1 120 ? 4.787 -2.276 -20.746 1.00 96.94 120 MET A CA 1
ATOM 962 C C . MET A 1 120 ? 4.227 -3.573 -21.357 1.00 96.94 120 MET A C 1
ATOM 964 O O . MET A 1 120 ? 4.895 -4.610 -21.330 1.00 96.94 120 MET A O 1
ATOM 968 N N . GLY A 1 121 ? 3.001 -3.505 -21.889 1.00 97.50 121 GLY A N 1
ATOM 969 C CA . GLY A 1 121 ? 2.252 -4.653 -22.418 1.00 97.50 121 GLY A CA 1
ATOM 970 C C . GLY A 1 121 ? 1.369 -5.386 -21.397 1.00 97.50 121 GLY A C 1
ATOM 971 O O . GLY A 1 121 ? 0.645 -6.296 -21.790 1.00 97.50 121 GLY A O 1
ATOM 972 N N . LEU A 1 122 ? 1.412 -5.002 -20.114 1.00 97.94 122 LEU A N 1
ATOM 973 C CA . LEU A 1 122 ? 0.471 -5.440 -19.067 1.00 97.94 122 LEU A CA 1
ATOM 974 C C . LEU A 1 122 ? -0.395 -4.284 -18.525 1.00 97.94 122 LEU A C 1
ATOM 976 O O . LEU A 1 122 ? -1.159 -4.489 -17.591 1.00 97.94 122 LEU A O 1
ATOM 980 N N . ASP A 1 123 ? -0.240 -3.078 -19.080 1.00 96.38 123 ASP A N 1
ATOM 981 C CA . ASP A 1 123 ? -1.065 -1.880 -18.869 1.00 96.38 123 ASP A CA 1
ATOM 982 C C . ASP A 1 123 ? -1.498 -1.616 -17.408 1.00 96.38 123 ASP A C 1
ATOM 984 O O . ASP A 1 123 ? -2.685 -1.648 -17.076 1.00 96.38 123 ASP A O 1
ATOM 988 N N . PRO A 1 124 ? -0.540 -1.318 -16.504 1.00 98.00 124 PRO A N 1
ATOM 989 C CA . PRO A 1 124 ? -0.834 -1.044 -15.100 1.00 98.00 124 PRO A CA 1
ATOM 990 C C . PRO A 1 124 ? -1.726 0.194 -14.918 1.00 98.00 124 PRO A C 1
ATOM 992 O O . PRO A 1 124 ? -1.373 1.314 -15.324 1.00 98.00 124 PRO A O 1
ATOM 995 N N . GLU A 1 125 ? -2.850 -0.001 -14.223 1.00 97.94 125 GLU A N 1
ATOM 996 C CA . GLU A 1 125 ? -3.829 1.043 -13.913 1.00 97.94 125 GLU A CA 1
ATOM 997 C C . GLU A 1 125 ? -3.191 2.112 -13.017 1.00 97.94 125 GLU A C 1
ATOM 999 O O . GLU A 1 125 ? -3.069 3.282 -13.401 1.00 97.94 125 GLU A O 1
ATOM 1004 N N . LYS A 1 126 ? -2.727 1.686 -11.832 1.00 98.00 126 LYS A N 1
ATOM 1005 C CA . LYS A 1 126 ? -2.234 2.559 -10.760 1.00 98.00 126 LYS A CA 1
ATOM 1006 C C . LYS A 1 126 ? -0.944 2.036 -10.144 1.00 98.00 126 LYS A C 1
ATOM 1008 O O . LYS A 1 126 ? -0.715 0.832 -10.061 1.00 98.00 126 LYS A O 1
ATOM 1013 N N . ILE A 1 127 ? -0.127 2.967 -9.664 1.00 98.44 127 ILE A N 1
ATOM 1014 C CA . ILE A 1 127 ? 1.078 2.694 -8.876 1.00 98.44 127 ILE A CA 1
ATOM 1015 C C . ILE A 1 127 ? 0.857 3.342 -7.518 1.00 98.44 127 ILE A C 1
ATOM 1017 O O . ILE A 1 127 ? 0.516 4.524 -7.443 1.00 98.44 127 ILE A O 1
ATOM 1021 N N . LEU A 1 128 ? 0.984 2.541 -6.467 1.00 98.06 128 LEU A N 1
ATOM 1022 C CA . LEU A 1 128 ? 0.552 2.865 -5.114 1.00 98.06 128 LEU A CA 1
ATOM 1023 C C . LEU A 1 128 ? 1.694 2.582 -4.126 1.00 98.06 128 LEU A C 1
ATOM 1025 O O . LEU A 1 128 ? 2.538 1.739 -4.413 1.00 98.06 128 LEU A O 1
ATOM 1029 N N . PHE A 1 129 ? 1.738 3.232 -2.967 1.00 95.62 129 PHE A N 1
ATOM 1030 C CA . PHE A 1 129 ? 2.734 2.929 -1.926 1.00 95.62 129 PHE A CA 1
ATOM 1031 C C . PHE A 1 129 ? 2.236 3.249 -0.516 1.00 95.62 129 PHE A C 1
ATOM 1033 O O . PHE A 1 129 ? 1.623 4.288 -0.291 1.00 95.62 129 PHE A O 1
ATOM 1040 N N . LEU A 1 130 ? 2.498 2.364 0.442 1.00 96.75 130 LEU A N 1
ATOM 1041 C CA . LEU A 1 130 ? 1.971 2.509 1.803 1.00 96.75 130 LEU A CA 1
ATOM 1042 C C . LEU A 1 130 ? 2.749 3.564 2.616 1.00 96.75 130 LEU A C 1
ATOM 1044 O O . LEU A 1 130 ? 3.954 3.707 2.400 1.00 96.75 130 LEU A O 1
ATOM 1048 N N . PRO A 1 131 ? 2.102 4.242 3.586 1.00 95.81 131 PRO A N 1
ATOM 1049 C CA . PRO A 1 131 ? 2.780 5.047 4.600 1.00 95.81 131 PRO A CA 1
ATOM 1050 C C . PRO A 1 131 ? 3.892 4.274 5.318 1.00 95.81 131 PRO A C 1
ATOM 1052 O O . PRO A 1 131 ? 3.744 3.084 5.615 1.00 95.81 131 PRO A O 1
ATOM 1055 N N . THR A 1 132 ? 4.987 4.952 5.645 1.00 93.81 132 THR A N 1
ATOM 1056 C CA . THR A 1 132 ? 6.131 4.380 6.358 1.00 93.81 132 THR A CA 1
ATOM 1057 C C . THR A 1 132 ? 5.708 3.915 7.750 1.00 93.81 132 THR A C 1
ATOM 1059 O O . THR A 1 132 ? 5.076 4.646 8.521 1.00 93.81 132 THR A O 1
ATOM 1062 N N . ARG A 1 133 ? 6.076 2.674 8.080 1.00 91.81 133 ARG A N 1
ATOM 1063 C CA . ARG A 1 133 ? 5.821 2.051 9.382 1.00 91.81 133 ARG A CA 1
ATOM 1064 C C . ARG A 1 133 ? 6.921 2.470 10.362 1.00 91.81 133 ARG A C 1
ATOM 1066 O O . ARG A 1 133 ? 8.084 2.122 10.168 1.00 91.81 133 ARG A O 1
ATOM 1073 N N . ARG A 1 134 ? 6.568 3.227 11.404 1.00 87.38 134 ARG A N 1
ATOM 1074 C CA . ARG A 1 134 ? 7.543 3.935 12.260 1.00 87.38 134 ARG A CA 1
ATOM 1075 C C . ARG A 1 134 ? 8.393 3.048 13.160 1.00 87.38 134 ARG A C 1
ATOM 1077 O O . ARG A 1 134 ? 9.514 3.425 13.482 1.00 87.38 134 ARG A O 1
ATOM 1084 N N . ASP A 1 135 ? 7.890 1.877 13.542 1.00 84.19 135 ASP A N 1
ATOM 1085 C CA . ASP A 1 135 ? 8.661 0.895 14.315 1.00 84.19 135 ASP A CA 1
ATOM 1086 C C . ASP A 1 135 ? 9.797 0.241 13.497 1.00 84.19 135 ASP A C 1
ATOM 1088 O O . ASP A 1 135 ? 10.604 -0.494 14.066 1.00 84.19 135 ASP A O 1
ATOM 1092 N N . GLN A 1 136 ? 9.853 0.504 12.179 1.00 82.69 136 GLN A N 1
ATOM 1093 C CA . GLN A 1 136 ? 10.782 -0.072 11.197 1.00 82.69 136 GLN A CA 1
ATOM 1094 C C . GLN A 1 136 ? 10.817 -1.608 11.202 1.00 82.69 136 GLN A C 1
ATOM 1096 O O . GLN A 1 136 ? 11.741 -2.228 10.666 1.00 82.69 136 GLN A O 1
ATOM 1101 N N . ARG A 1 137 ? 9.804 -2.252 11.792 1.00 86.31 137 ARG A N 1
ATOM 1102 C CA . ARG A 1 137 ? 9.751 -3.703 11.875 1.00 86.31 137 ARG A CA 1
ATOM 1103 C C . ARG A 1 137 ? 9.323 -4.281 10.537 1.00 86.31 137 ARG A C 1
ATOM 1105 O O . ARG A 1 137 ? 8.426 -3.786 9.851 1.00 86.31 137 ARG A O 1
ATOM 1112 N N . ARG A 1 138 ? 9.983 -5.376 10.180 1.00 88.81 138 ARG A N 1
ATOM 1113 C CA . ARG A 1 138 ? 9.756 -6.077 8.925 1.00 88.81 138 ARG A CA 1
ATOM 1114 C C . ARG A 1 138 ? 8.506 -6.952 9.021 1.00 88.81 138 ARG A C 1
ATOM 1116 O O . ARG A 1 138 ? 8.396 -7.792 9.914 1.00 88.81 138 ARG A O 1
ATOM 1123 N N . ILE A 1 139 ? 7.599 -6.787 8.066 1.00 91.69 139 ILE A N 1
ATOM 1124 C CA . ILE A 1 139 ? 6.380 -7.581 7.912 1.00 91.69 139 ILE A CA 1
ATOM 1125 C C . ILE A 1 139 ? 6.732 -8.789 7.046 1.00 91.69 139 ILE A C 1
ATOM 1127 O O . ILE A 1 139 ? 6.929 -8.663 5.840 1.00 91.69 139 ILE A O 1
ATOM 1131 N N . MET A 1 140 ? 6.825 -9.974 7.643 1.00 90.25 140 MET A N 1
ATOM 1132 C CA . MET A 1 140 ? 7.296 -11.185 6.961 1.00 90.25 140 MET A CA 1
ATOM 1133 C C . MET A 1 140 ? 6.394 -11.629 5.804 1.00 90.25 140 MET A C 1
ATOM 1135 O O . MET A 1 140 ? 6.868 -12.282 4.885 1.00 90.25 140 MET A O 1
ATOM 1139 N N . SER A 1 141 ? 5.111 -11.272 5.817 1.00 90.25 141 SER A N 1
ATOM 1140 C CA . SER A 1 141 ? 4.165 -11.579 4.736 1.00 90.25 141 SER A CA 1
ATOM 1141 C C . SER A 1 141 ? 4.255 -10.636 3.527 1.00 90.25 141 SER A C 1
ATOM 1143 O O . SER A 1 141 ? 3.588 -10.892 2.525 1.00 90.25 141 SER A O 1
ATOM 1145 N N . LEU A 1 142 ? 5.063 -9.571 3.603 1.00 92.19 142 LEU A N 1
ATOM 1146 C CA . LEU A 1 142 ? 5.223 -8.567 2.545 1.00 92.19 142 LEU A CA 1
ATOM 1147 C C . LEU A 1 142 ? 6.690 -8.343 2.173 1.00 92.19 142 LEU A C 1
ATOM 1149 O O . LEU A 1 142 ? 7.042 -8.377 1.002 1.00 92.19 142 LEU A O 1
ATOM 1153 N N . ASP A 1 143 ? 7.554 -8.104 3.153 1.00 93.44 143 ASP A N 1
ATOM 1154 C CA . ASP A 1 143 ? 8.849 -7.465 2.934 1.00 93.44 143 ASP A CA 1
ATOM 1155 C C . ASP A 1 143 ? 9.941 -8.478 2.579 1.00 93.44 143 ASP A C 1
ATOM 1157 O O . ASP A 1 143 ? 10.255 -9.380 3.362 1.00 93.44 143 ASP A O 1
ATOM 1161 N N . ALA A 1 144 ? 10.607 -8.290 1.440 1.00 91.81 144 ALA A N 1
ATOM 1162 C CA . ALA A 1 144 ? 11.708 -9.149 1.013 1.00 91.81 144 ALA A CA 1
ATOM 1163 C C . ALA A 1 144 ? 12.891 -9.174 2.013 1.00 91.81 144 ALA A C 1
ATOM 1165 O O . ALA A 1 144 ? 13.137 -8.210 2.741 1.00 91.81 144 ALA A O 1
ATOM 1166 N N . VAL A 1 145 ? 13.678 -10.261 2.040 1.00 90.50 145 VAL A N 1
ATOM 1167 C CA . VAL A 1 145 ? 14.937 -10.274 2.812 1.00 90.50 145 VAL A CA 1
ATOM 1168 C C . VAL A 1 145 ? 16.001 -9.520 2.019 1.00 90.50 145 VAL A C 1
ATOM 1170 O O . VAL A 1 145 ? 16.456 -9.999 0.976 1.00 90.50 145 VAL A O 1
ATOM 1173 N N . ALA A 1 146 ? 16.449 -8.376 2.529 1.00 82.25 146 ALA A N 1
ATOM 1174 C CA . ALA A 1 146 ? 17.640 -7.712 2.016 1.00 82.25 146 ALA A CA 1
ATOM 1175 C C . ALA A 1 146 ? 18.896 -8.504 2.425 1.00 82.25 146 ALA A C 1
ATOM 1177 O O . ALA A 1 146 ? 19.386 -8.396 3.548 1.00 82.25 146 ALA A O 1
ATOM 1178 N N . SER A 1 147 ? 19.426 -9.320 1.513 1.00 76.94 147 SER A N 1
ATOM 1179 C CA . SER A 1 147 ? 20.784 -9.848 1.646 1.00 76.94 147 SER A CA 1
ATOM 1180 C C . SER A 1 147 ? 21.783 -8.723 1.371 1.00 76.94 147 SER A C 1
ATOM 1182 O O . SER A 1 147 ? 21.590 -7.931 0.450 1.00 76.94 147 SER A O 1
ATOM 1184 N N . ASN A 1 148 ? 22.848 -8.644 2.174 1.00 69.38 148 ASN A N 1
ATOM 1185 C CA . ASN A 1 148 ? 23.838 -7.564 2.115 1.00 69.38 148 ASN A CA 1
ATOM 1186 C C . ASN A 1 148 ? 24.324 -7.332 0.661 1.00 69.38 148 ASN A C 1
ATOM 1188 O O . ASN A 1 148 ? 24.938 -8.238 0.091 1.00 69.38 148 ASN A O 1
ATOM 1192 N N . PRO A 1 149 ? 24.089 -6.158 0.038 1.00 65.06 149 PRO A N 1
ATOM 1193 C CA . PRO A 1 149 ? 24.252 -5.979 -1.412 1.00 65.06 149 PRO A CA 1
ATOM 1194 C C . PRO A 1 149 ? 25.712 -5.889 -1.886 1.00 65.06 149 PRO A C 1
ATOM 1196 O O . PRO A 1 149 ? 25.974 -5.688 -3.069 1.00 65.06 149 PRO A O 1
ATOM 1199 N N . ARG A 1 150 ? 26.687 -6.058 -0.983 1.00 61.72 150 ARG A N 1
ATOM 1200 C CA . ARG A 1 150 ? 28.126 -5.947 -1.261 1.00 61.72 150 ARG A CA 1
ATOM 1201 C C . ARG A 1 150 ? 28.654 -7.115 -2.105 1.00 61.72 150 ARG A C 1
ATOM 1203 O O . ARG A 1 150 ? 29.337 -8.005 -1.596 1.00 61.72 150 ARG A O 1
ATOM 1210 N N . LYS A 1 151 ? 28.418 -7.075 -3.418 1.00 61.22 151 LYS A N 1
ATOM 1211 C CA . LYS A 1 151 ? 29.236 -7.804 -4.399 1.00 61.22 151 LYS A CA 1
ATOM 1212 C C . LYS A 1 151 ? 30.554 -7.053 -4.613 1.00 61.22 151 LYS A C 1
ATOM 1214 O O . LYS A 1 151 ? 30.561 -5.847 -4.838 1.00 61.22 151 LYS A O 1
ATOM 1219 N N . LYS A 1 152 ? 31.683 -7.764 -4.543 1.00 58.81 152 LYS A N 1
ATOM 1220 C CA . LYS A 1 152 ? 32.993 -7.221 -4.933 1.00 58.81 152 LYS A CA 1
ATOM 1221 C C . LYS A 1 152 ? 33.100 -7.252 -6.463 1.00 58.81 152 LYS A C 1
ATOM 1223 O O . LYS A 1 152 ? 33.369 -8.312 -7.017 1.00 58.81 152 LYS A O 1
ATOM 1228 N N . GLY A 1 153 ? 32.908 -6.101 -7.106 1.00 67.94 153 GLY A N 1
ATOM 1229 C CA . GLY A 1 153 ? 33.018 -5.925 -8.559 1.00 67.94 153 GLY A CA 1
ATOM 1230 C C . GLY A 1 153 ? 31.672 -6.013 -9.287 1.00 67.94 153 GLY A C 1
ATOM 1231 O O . GLY A 1 153 ? 31.020 -7.055 -9.275 1.00 67.94 153 GLY A O 1
ATOM 1232 N N . GLY A 1 154 ? 31.279 -4.907 -9.922 1.00 81.06 154 GLY A N 1
ATOM 1233 C CA . GLY A 1 154 ? 30.028 -4.738 -10.668 1.00 81.06 154 GLY A CA 1
ATOM 1234 C C . GLY A 1 154 ? 29.429 -3.346 -10.451 1.00 81.06 154 GLY A C 1
ATOM 1235 O O . GLY A 1 154 ? 29.800 -2.663 -9.495 1.00 81.06 154 GLY A O 1
ATOM 1236 N N . VAL A 1 155 ? 28.506 -2.932 -11.323 1.00 87.88 155 VAL A N 1
ATOM 1237 C CA . VAL A 1 155 ? 27.698 -1.725 -11.099 1.00 87.88 155 VAL A CA 1
ATOM 1238 C C . VAL A 1 155 ? 26.791 -1.924 -9.883 1.00 87.88 155 VAL A C 1
ATOM 1240 O O . VAL A 1 155 ? 26.178 -2.978 -9.710 1.00 87.88 155 VAL A O 1
ATOM 1243 N N . PHE A 1 156 ? 26.734 -0.902 -9.031 1.00 90.94 156 PHE A N 1
ATOM 1244 C CA . PHE A 1 156 ? 25.906 -0.847 -7.832 1.00 90.94 156 PHE A CA 1
ATOM 1245 C C . PHE A 1 156 ? 24.886 0.278 -7.989 1.00 90.94 156 PHE A C 1
ATOM 1247 O O . PHE A 1 156 ? 25.264 1.414 -8.270 1.00 90.94 156 PHE A O 1
ATOM 1254 N N . VAL A 1 157 ? 23.607 -0.040 -7.796 1.00 92.62 157 VAL A N 1
ATOM 1255 C CA . VAL A 1 157 ? 22.509 0.929 -7.835 1.00 92.62 157 VAL A CA 1
ATOM 1256 C C . VAL A 1 157 ? 21.993 1.125 -6.416 1.00 92.62 157 VAL A C 1
ATOM 1258 O O . VAL A 1 157 ? 21.693 0.154 -5.720 1.00 92.62 157 VAL A O 1
ATOM 1261 N N . GLU A 1 158 ? 21.871 2.378 -5.984 1.00 93.62 158 GLU A N 1
ATOM 1262 C CA . GLU A 1 158 ? 21.279 2.699 -4.688 1.00 93.62 158 GLU A CA 1
ATOM 1263 C C . GLU A 1 158 ? 19.757 2.499 -4.730 1.00 93.62 158 GLU A C 1
ATOM 1265 O O . GLU A 1 158 ? 19.071 2.891 -5.680 1.00 93.62 158 GLU A O 1
ATOM 1270 N N . ARG A 1 159 ? 19.220 1.829 -3.708 1.00 93.81 159 ARG A N 1
ATOM 1271 C CA . ARG A 1 159 ? 17.844 1.323 -3.683 1.00 93.81 159 ARG A CA 1
ATOM 1272 C C . ARG A 1 159 ? 17.112 1.807 -2.444 1.00 93.81 159 ARG A C 1
ATOM 1274 O O . ARG A 1 159 ? 17.711 2.011 -1.392 1.00 93.81 159 ARG A O 1
ATOM 1281 N N . ASN A 1 160 ? 15.797 1.939 -2.578 1.00 93.25 160 ASN A N 1
ATOM 1282 C CA . ASN A 1 160 ? 14.913 2.241 -1.464 1.00 93.25 160 ASN A CA 1
ATOM 1283 C C . ASN A 1 160 ? 15.016 1.168 -0.372 1.00 93.25 160 ASN A C 1
ATOM 1285 O O . ASN A 1 160 ? 15.230 -0.017 -0.649 1.00 93.25 160 ASN A O 1
ATOM 1289 N N . SER A 1 161 ? 14.818 1.603 0.871 1.00 89.69 161 SER A N 1
ATOM 1290 C CA . SER A 1 161 ? 14.762 0.731 2.043 1.00 89.69 161 SER A CA 1
ATOM 1291 C C . SER A 1 161 ? 13.632 -0.317 1.920 1.00 89.69 161 SER A C 1
ATOM 1293 O O . SER A 1 161 ? 12.608 -0.026 1.296 1.00 89.69 161 SER A O 1
ATOM 1295 N N . PRO A 1 162 ? 13.771 -1.536 2.488 1.00 86.31 162 PRO A N 1
ATOM 1296 C CA . PRO A 1 162 ? 12.767 -2.604 2.363 1.00 86.31 162 PRO A CA 1
ATOM 1297 C C . PRO A 1 162 ? 11.375 -2.286 2.935 1.00 86.31 162 PRO A C 1
ATOM 1299 O O . PRO A 1 162 ? 10.419 -2.985 2.610 1.00 86.31 162 PRO A O 1
ATOM 1302 N N . ASP A 1 163 ? 11.252 -1.258 3.777 1.00 85.94 163 ASP A N 1
ATOM 1303 C CA . ASP A 1 163 ? 9.985 -0.747 4.315 1.00 85.94 163 ASP A CA 1
ATOM 1304 C C . ASP A 1 163 ? 9.226 0.176 3.340 1.00 85.94 163 ASP A C 1
ATOM 1306 O O . ASP A 1 163 ? 8.037 0.442 3.546 1.00 85.94 163 ASP A O 1
ATOM 1310 N N . PHE A 1 164 ? 9.868 0.615 2.249 1.00 94.44 164 PHE A N 1
ATOM 1311 C CA . PHE A 1 164 ? 9.244 1.375 1.168 1.00 94.44 164 PHE A CA 1
ATOM 1312 C C . PHE A 1 164 ? 8.442 0.450 0.241 1.00 94.44 164 PHE A C 1
ATOM 1314 O O . PHE A 1 164 ? 8.916 -0.047 -0.786 1.00 94.44 164 PHE A O 1
ATOM 1321 N N . ARG A 1 165 ? 7.196 0.185 0.637 1.00 95.88 165 ARG A N 1
ATOM 1322 C CA . ARG A 1 165 ? 6.322 -0.810 0.002 1.00 95.88 165 ARG A CA 1
ATOM 1323 C C . ARG A 1 165 ? 5.570 -0.202 -1.178 1.00 95.88 165 ARG A C 1
ATOM 1325 O O . ARG A 1 165 ? 4.536 0.439 -0.989 1.00 95.88 165 ARG A O 1
ATOM 1332 N N . VAL A 1 166 ? 6.080 -0.431 -2.388 1.00 97.88 166 VAL A N 1
ATOM 1333 C CA . VAL A 1 166 ? 5.448 -0.018 -3.653 1.00 97.88 166 VAL A CA 1
ATOM 1334 C C . VAL A 1 166 ? 4.643 -1.162 -4.256 1.00 97.88 166 VAL A C 1
ATOM 1336 O O . VAL A 1 166 ? 5.114 -2.295 -4.355 1.00 97.88 166 VAL A O 1
ATOM 1339 N N . PHE A 1 167 ? 3.445 -0.838 -4.725 1.00 98.56 167 PHE A N 1
ATOM 1340 C CA . PHE A 1 167 ? 2.485 -1.748 -5.322 1.00 98.56 167 PHE A CA 1
ATOM 1341 C C . PHE A 1 167 ? 2.057 -1.283 -6.713 1.00 98.56 167 PHE A C 1
ATOM 1343 O O . PHE A 1 167 ? 2.008 -0.086 -7.002 1.00 98.56 167 PHE A O 1
ATOM 1350 N N . VAL A 1 168 ? 1.689 -2.237 -7.564 1.00 98.69 168 VAL A N 1
ATOM 1351 C CA . VAL A 1 168 ? 1.111 -1.972 -8.887 1.00 98.69 168 VAL A CA 1
ATOM 1352 C C . VAL A 1 168 ? -0.226 -2.687 -8.996 1.00 98.69 168 VAL A C 1
ATOM 1354 O O . VAL A 1 168 ? -0.317 -3.889 -8.735 1.00 98.69 168 VAL A O 1
ATOM 1357 N N . LEU A 1 169 ? -1.259 -1.923 -9.345 1.00 98.69 169 LEU A N 1
ATOM 1358 C CA . LEU A 1 169 ? -2.620 -2.397 -9.558 1.00 98.69 169 LEU A CA 1
ATOM 1359 C C . LEU A 1 169 ? -2.851 -2.634 -11.053 1.00 98.69 169 LEU A C 1
ATOM 1361 O O . LEU A 1 169 ? -2.607 -1.745 -11.871 1.00 98.69 169 LEU A O 1
ATOM 1365 N N . PHE A 1 170 ? -3.354 -3.820 -11.378 1.00 98.69 170 PHE A N 1
ATOM 1366 C CA . PHE A 1 170 ? -3.752 -4.225 -12.724 1.00 98.69 170 PHE A CA 1
ATOM 1367 C C . PHE A 1 170 ? -5.273 -4.376 -12.834 1.00 98.69 170 PHE A C 1
ATOM 1369 O O . PHE A 1 170 ? -5.980 -4.446 -11.826 1.00 98.69 170 PHE A O 1
ATOM 1376 N N . ASP A 1 171 ? -5.768 -4.487 -14.064 1.00 98.19 171 ASP A N 1
ATOM 1377 C CA . ASP A 1 171 ? -7.174 -4.746 -14.401 1.00 98.19 171 ASP A CA 1
ATOM 1378 C C . ASP A 1 171 ? -7.698 -6.075 -13.816 1.00 98.19 171 ASP A C 1
ATOM 1380 O O . ASP A 1 171 ? -8.843 -6.175 -13.366 1.00 98.19 171 ASP A O 1
ATOM 1384 N N . SER A 1 172 ? -6.845 -7.104 -13.782 1.00 97.94 172 SER A N 1
ATOM 1385 C CA . SER A 1 172 ? -7.228 -8.472 -13.439 1.00 97.94 172 SER A CA 1
ATOM 1386 C C . SER A 1 172 ? -6.146 -9.221 -12.647 1.00 97.94 172 SER A C 1
ATOM 1388 O O . SER A 1 172 ? -4.951 -8.934 -12.728 1.00 97.94 172 SER A O 1
ATOM 1390 N N . ALA A 1 173 ? -6.566 -10.214 -11.854 1.00 97.69 173 ALA A N 1
ATOM 1391 C CA . ALA A 1 173 ? -5.639 -11.087 -11.127 1.00 97.69 173 ALA A CA 1
ATOM 1392 C C . ALA A 1 173 ? -4.778 -11.980 -12.057 1.00 97.69 173 ALA A C 1
ATOM 1394 O O . ALA A 1 173 ? -3.611 -12.202 -11.734 1.00 97.69 173 ALA A O 1
ATOM 1395 N N . PRO A 1 174 ? -5.276 -12.459 -13.220 1.00 97.88 174 PRO A N 1
ATOM 1396 C CA . PRO A 1 174 ? -4.426 -13.043 -14.260 1.00 97.88 174 PRO A CA 1
ATOM 1397 C C . PRO A 1 174 ? -3.327 -12.100 -14.774 1.00 97.88 174 PRO A C 1
ATOM 1399 O O . PRO A 1 174 ? -2.175 -12.520 -14.847 1.00 97.88 174 PRO A O 1
ATOM 1402 N N . THR A 1 175 ? -3.636 -10.829 -15.057 1.00 98.44 175 THR A N 1
ATOM 1403 C CA . THR A 1 175 ? -2.634 -9.833 -15.490 1.00 98.44 175 THR A CA 1
ATOM 1404 C C . THR A 1 175 ? -1.585 -9.599 -14.403 1.00 98.44 175 THR A C 1
ATOM 1406 O O . THR A 1 175 ? -0.385 -9.644 -14.673 1.00 98.44 175 THR A O 1
ATOM 1409 N N . ALA A 1 176 ? -2.019 -9.462 -13.145 1.00 98.31 176 ALA A N 1
ATOM 1410 C CA . ALA A 1 176 ? -1.119 -9.380 -11.995 1.00 98.31 176 ALA A CA 1
ATOM 1411 C C . ALA A 1 176 ? -0.240 -10.639 -11.836 1.00 98.31 176 ALA A C 1
ATOM 1413 O O . ALA A 1 176 ? 0.913 -10.535 -11.425 1.00 98.31 176 ALA A O 1
ATOM 1414 N N . ALA A 1 177 ? -0.735 -11.832 -12.185 1.00 97.50 177 ALA A N 1
ATOM 1415 C CA . ALA A 1 177 ? 0.076 -13.051 -12.164 1.00 97.50 177 ALA A CA 1
ATOM 1416 C C . ALA A 1 177 ? 1.170 -13.032 -13.247 1.00 97.50 177 ALA A C 1
ATOM 1418 O O . ALA A 1 177 ? 2.318 -13.335 -12.933 1.00 97.50 177 ALA A O 1
ATOM 1419 N N . LEU A 1 178 ? 0.853 -12.580 -14.466 1.00 98.00 178 LEU A N 1
ATOM 1420 C CA . LEU A 1 178 ? 1.851 -12.371 -15.527 1.00 98.00 178 LEU A CA 1
ATOM 1421 C C . LEU A 1 178 ? 2.887 -11.298 -15.148 1.00 98.00 178 LEU A C 1
ATOM 1423 O O . LEU A 1 178 ? 4.049 -11.396 -15.532 1.00 98.00 178 LEU A O 1
ATOM 1427 N N . ALA A 1 179 ? 2.500 -10.292 -14.359 1.00 98.31 179 ALA A N 1
ATOM 1428 C CA . ALA A 1 179 ? 3.432 -9.296 -13.833 1.00 98.31 179 ALA A CA 1
ATOM 1429 C C . ALA A 1 179 ? 4.440 -9.892 -12.829 1.00 98.31 179 ALA A C 1
ATOM 1431 O O . ALA A 1 179 ? 5.584 -9.443 -12.781 1.00 98.31 179 ALA A O 1
ATOM 1432 N N . VAL A 1 180 ? 4.060 -10.926 -12.064 1.00 97.88 180 VAL A N 1
ATOM 1433 C CA . VAL A 1 180 ? 4.983 -11.648 -11.165 1.00 97.88 180 VAL A CA 1
ATOM 1434 C C . VAL A 1 180 ? 6.012 -12.472 -11.946 1.00 97.88 180 VAL A C 1
ATOM 1436 O O . VAL A 1 180 ? 7.162 -12.552 -11.515 1.00 97.88 180 VAL A O 1
ATOM 1439 N N . ASP A 1 181 ? 5.659 -13.006 -13.119 1.00 96.94 181 ASP A N 1
ATOM 1440 C CA . ASP A 1 181 ? 6.601 -13.742 -13.980 1.00 96.94 181 ASP A CA 1
ATOM 1441 C C . ASP A 1 181 ? 7.758 -12.858 -14.502 1.00 96.94 181 ASP A C 1
ATOM 1443 O O . ASP A 1 181 ? 8.792 -13.382 -14.920 1.00 96.94 181 ASP A O 1
ATOM 1447 N N . ARG A 1 182 ? 7.629 -11.523 -14.409 1.00 97.56 182 ARG A N 1
ATOM 1448 C CA . ARG A 1 182 ? 8.683 -10.535 -14.722 1.00 97.56 182 ARG A CA 1
ATOM 1449 C C . ARG A 1 182 ? 9.677 -10.304 -13.574 1.00 97.56 182 ARG A C 1
ATOM 1451 O O . ARG A 1 182 ? 10.585 -9.481 -13.686 1.00 97.56 182 ARG A O 1
ATOM 1458 N N . SER A 1 183 ? 9.528 -11.009 -12.452 1.00 97.56 183 SER A N 1
ATOM 1459 C CA . SER A 1 183 ? 10.462 -10.944 -11.323 1.00 97.56 183 SER A CA 1
ATOM 1460 C C . SER A 1 183 ? 11.870 -11.390 -11.744 1.00 97.56 183 SER A C 1
ATOM 1462 O O . SER A 1 183 ? 12.074 -12.501 -12.234 1.00 97.56 183 SER A O 1
ATOM 1464 N N . GLY A 1 184 ? 12.853 -10.513 -11.548 1.00 96.50 184 GLY A N 1
ATOM 1465 C CA . GLY A 1 184 ? 14.236 -10.683 -11.994 1.00 96.50 184 GLY A CA 1
ATOM 1466 C C . GLY A 1 184 ? 14.567 -10.015 -13.333 1.00 96.50 184 GLY A C 1
ATOM 1467 O O . GLY A 1 184 ? 15.739 -10.009 -13.718 1.00 96.50 184 GLY A O 1
ATOM 1468 N N . GLU A 1 185 ? 13.590 -9.424 -14.026 1.00 97.19 185 GLU A N 1
ATOM 1469 C CA . GLU A 1 185 ? 13.855 -8.538 -15.164 1.00 97.19 185 GLU A CA 1
ATOM 1470 C C . GLU A 1 185 ? 14.534 -7.230 -14.728 1.00 97.19 185 GLU A C 1
ATOM 1472 O O . GLU A 1 185 ? 14.531 -6.849 -13.554 1.00 97.19 185 GLU A O 1
ATOM 1477 N N . VAL A 1 186 ? 15.143 -6.546 -15.696 1.00 96.19 186 VAL A N 1
ATOM 1478 C CA . VAL A 1 186 ? 15.886 -5.298 -15.496 1.00 96.19 186 VAL A CA 1
ATOM 1479 C C . VAL A 1 186 ? 14.965 -4.105 -15.747 1.00 96.19 186 VAL A C 1
ATOM 1481 O O . VAL A 1 186 ? 14.285 -4.049 -16.768 1.00 96.19 186 VAL A O 1
ATOM 1484 N N . MET A 1 187 ? 14.962 -3.151 -14.821 1.00 96.88 187 MET A N 1
ATOM 1485 C CA . MET A 1 187 ? 14.374 -1.824 -14.983 1.00 96.88 187 MET A CA 1
ATOM 1486 C C . MET A 1 187 ? 15.481 -0.818 -15.301 1.00 96.88 187 MET A C 1
ATOM 1488 O O . MET A 1 187 ? 16.514 -0.809 -14.626 1.00 96.88 187 MET A O 1
ATOM 1492 N N . ASP A 1 188 ? 15.251 0.037 -16.297 1.00 95.06 188 ASP A N 1
ATOM 1493 C CA . ASP A 1 188 ? 16.141 1.156 -16.619 1.00 95.06 188 ASP A CA 1
ATOM 1494 C C . ASP A 1 188 ? 16.229 2.105 -15.413 1.00 95.06 188 ASP A C 1
ATOM 1496 O O . ASP A 1 188 ? 15.209 2.631 -14.946 1.00 95.06 188 ASP A O 1
ATOM 1500 N N . VAL A 1 189 ? 17.442 2.344 -14.917 1.00 92.56 189 VAL A N 1
ATOM 1501 C CA . VAL A 1 189 ? 17.707 3.396 -13.930 1.00 92.56 189 VAL A CA 1
ATOM 1502 C C . VAL A 1 189 ? 17.950 4.695 -14.683 1.00 92.56 189 VAL A C 1
ATOM 1504 O O . VAL A 1 189 ? 17.169 5.631 -14.526 1.00 92.56 189 VAL A O 1
ATOM 1507 N N . ASP A 1 190 ? 18.945 4.684 -15.569 1.00 91.12 190 ASP A N 1
ATOM 1508 C CA . ASP A 1 190 ? 19.379 5.802 -16.414 1.00 91.12 190 ASP A CA 1
ATOM 1509 C C . ASP A 1 190 ? 19.588 5.309 -17.861 1.00 91.12 190 ASP A C 1
ATOM 1511 O O . ASP A 1 190 ? 19.136 4.218 -18.207 1.00 91.12 190 ASP A O 1
ATOM 1515 N N . SER A 1 191 ? 20.246 6.090 -18.728 1.00 87.56 191 SER A N 1
ATOM 1516 C CA . SER A 1 191 ? 20.492 5.719 -20.137 1.00 87.56 191 SER A CA 1
ATOM 1517 C C . SER A 1 191 ? 21.258 4.406 -20.303 1.00 87.56 191 SER A C 1
ATOM 1519 O O . SER A 1 191 ? 20.941 3.621 -21.194 1.00 87.56 191 SER A O 1
ATOM 1521 N N . ASP A 1 192 ? 22.244 4.176 -19.436 1.00 88.56 192 ASP A N 1
ATOM 1522 C CA . ASP A 1 192 ? 23.228 3.101 -19.585 1.00 88.56 192 ASP A CA 1
ATOM 1523 C C . ASP A 1 192 ? 23.217 2.104 -18.417 1.00 88.56 192 ASP A C 1
ATOM 1525 O O . ASP A 1 192 ? 23.891 1.080 -18.492 1.00 88.56 192 ASP A O 1
ATOM 1529 N N . THR A 1 193 ? 22.447 2.385 -17.357 1.00 93.06 193 THR A N 1
ATOM 1530 C CA . THR A 1 193 ? 22.440 1.644 -16.083 1.00 93.06 193 THR A CA 1
ATOM 1531 C C . THR A 1 193 ? 21.093 0.969 -15.844 1.00 93.06 193 THR A C 1
ATOM 1533 O O . THR A 1 193 ? 20.053 1.631 -15.845 1.00 93.06 193 THR A O 1
ATOM 1536 N N . GLY A 1 194 ? 21.105 -0.336 -15.560 1.00 94.69 194 GLY A N 1
ATOM 1537 C CA . GLY A 1 194 ? 19.907 -1.117 -15.234 1.00 94.69 194 GLY A CA 1
ATOM 1538 C C . GLY A 1 194 ? 19.953 -1.748 -13.840 1.00 94.69 194 GLY A C 1
ATOM 1539 O O . GLY A 1 194 ? 21.025 -2.074 -13.335 1.00 94.69 194 GLY A O 1
ATOM 1540 N N . ALA A 1 195 ? 18.791 -1.982 -13.230 1.00 95.56 195 ALA A N 1
ATOM 1541 C CA . ALA A 1 195 ? 18.662 -2.684 -11.950 1.00 95.56 195 ALA A CA 1
ATOM 1542 C C . ALA A 1 195 ? 17.652 -3.834 -12.041 1.00 95.56 195 ALA A C 1
ATOM 1544 O O . ALA A 1 195 ? 16.528 -3.646 -12.502 1.00 95.56 195 ALA A O 1
ATOM 1545 N N . SER A 1 196 ? 18.021 -5.029 -11.577 1.00 95.81 196 SER A N 1
ATOM 1546 C CA . SER A 1 196 ? 17.087 -6.158 -11.486 1.00 95.81 196 SER A CA 1
ATOM 1547 C C . SER A 1 196 ? 16.026 -5.911 -10.407 1.00 95.81 196 SER A C 1
ATOM 1549 O O . SER A 1 196 ? 16.375 -5.580 -9.272 1.00 95.81 196 SER A O 1
ATOM 1551 N N . ILE A 1 197 ? 14.744 -6.095 -10.738 1.00 97.50 197 ILE A N 1
ATOM 1552 C CA . ILE A 1 197 ? 13.603 -5.855 -9.834 1.00 97.50 197 ILE A CA 1
ATOM 1553 C C . ILE A 1 197 ? 12.934 -7.173 -9.452 1.00 97.50 197 ILE A C 1
ATOM 1555 O O . ILE A 1 197 ? 12.659 -8.011 -10.308 1.00 97.50 197 ILE A O 1
ATOM 1559 N N . ALA A 1 198 ? 12.635 -7.353 -8.167 1.00 97.38 198 ALA A N 1
ATOM 1560 C CA . ALA A 1 198 ? 11.856 -8.489 -7.685 1.00 97.38 198 ALA A CA 1
ATOM 1561 C C . ALA A 1 198 ? 10.367 -8.111 -7.587 1.00 97.38 198 ALA A C 1
ATOM 1563 O O . ALA A 1 198 ? 10.025 -7.018 -7.139 1.00 97.38 198 ALA A O 1
ATOM 1564 N N . VAL A 1 199 ? 9.478 -9.021 -7.990 1.00 98.00 199 VAL A N 1
ATOM 1565 C CA . VAL A 1 199 ? 8.017 -8.831 -7.980 1.00 98.00 199 VAL A CA 1
ATOM 1566 C C . VAL A 1 199 ? 7.360 -9.983 -7.218 1.00 98.00 199 VAL A C 1
ATOM 1568 O O . VAL A 1 199 ? 7.717 -11.143 -7.433 1.00 98.00 199 VAL A O 1
ATOM 1571 N N . SER A 1 200 ? 6.405 -9.682 -6.333 1.00 97.50 200 SER A N 1
ATOM 1572 C CA . SER A 1 200 ? 5.627 -10.687 -5.592 1.00 97.50 200 SER A CA 1
ATOM 1573 C C . SER A 1 200 ? 4.122 -10.429 -5.666 1.00 97.50 200 SER A C 1
ATOM 1575 O O . SER A 1 200 ? 3.670 -9.291 -5.773 1.00 97.50 200 SER A O 1
ATOM 1577 N N . MET A 1 201 ? 3.325 -11.494 -5.581 1.00 97.38 201 MET A N 1
ATOM 1578 C CA . MET A 1 201 ? 1.864 -11.397 -5.519 1.00 97.38 201 MET A CA 1
ATOM 1579 C C . MET A 1 201 ? 1.403 -10.938 -4.129 1.00 97.38 201 MET A C 1
ATOM 1581 O O . MET A 1 201 ? 1.928 -11.422 -3.128 1.00 97.38 201 MET A O 1
ATOM 1585 N N . VAL A 1 202 ? 0.378 -10.083 -4.057 1.00 97.12 202 VAL A N 1
ATOM 1586 C CA . VAL A 1 202 ? -0.269 -9.709 -2.786 1.00 97.12 202 VAL A CA 1
ATOM 1587 C C . VAL A 1 202 ? -1.539 -10.551 -2.567 1.00 97.12 202 VAL A C 1
ATOM 1589 O O . VAL A 1 202 ? -2.336 -10.690 -3.507 1.00 97.12 202 VAL A O 1
ATOM 1592 N N . PRO A 1 203 ? -1.786 -11.095 -1.357 1.00 96.38 203 PRO A N 1
ATOM 1593 C CA . PRO A 1 203 ? -3.031 -11.797 -1.037 1.00 96.38 203 PRO A CA 1
ATOM 1594 C C . PRO A 1 203 ? -4.275 -10.910 -1.180 1.00 96.38 203 PRO A C 1
ATOM 1596 O O . PRO A 1 203 ? -4.242 -9.726 -0.845 1.00 96.38 203 PRO A O 1
ATOM 1599 N N . LYS A 1 204 ? -5.412 -11.488 -1.593 1.00 96.81 204 LYS A N 1
ATOM 1600 C CA . LYS A 1 204 ? -6.701 -10.767 -1.679 1.00 96.81 204 LYS A CA 1
ATOM 1601 C C . LYS A 1 204 ? -7.086 -9.975 -0.412 1.00 96.81 204 LYS A C 1
ATOM 1603 O O . LYS A 1 204 ? -7.448 -8.816 -0.586 1.00 96.81 204 LYS A O 1
ATOM 1608 N N . PRO A 1 205 ? -7.006 -10.509 0.828 1.00 96.50 205 PRO A N 1
ATOM 1609 C CA . PRO A 1 205 ? -7.386 -9.741 2.021 1.00 96.50 205 PRO A CA 1
ATOM 1610 C C . PRO A 1 205 ? -6.518 -8.491 2.214 1.00 96.50 205 PRO A C 1
ATOM 1612 O O . PRO A 1 205 ? -7.034 -7.404 2.457 1.00 96.50 205 PRO A O 1
ATOM 1615 N N . PHE A 1 206 ? -5.208 -8.642 2.003 1.00 97.00 206 PHE A N 1
ATOM 1616 C CA . PHE A 1 206 ? -4.206 -7.587 2.133 1.00 97.00 206 PHE A CA 1
ATOM 1617 C C . PHE A 1 206 ? -4.447 -6.488 1.094 1.00 97.00 206 PHE A C 1
ATOM 1619 O O . PHE A 1 206 ? -4.592 -5.322 1.445 1.00 97.00 206 PHE A O 1
ATOM 1626 N N . ALA A 1 207 ? -4.573 -6.867 -0.182 1.00 97.56 207 ALA A N 1
ATOM 1627 C CA . ALA A 1 207 ? -4.832 -5.926 -1.267 1.00 97.56 207 ALA A CA 1
ATOM 1628 C C . ALA A 1 207 ? -6.142 -5.148 -1.055 1.00 97.56 207 ALA A C 1
ATOM 1630 O O . ALA A 1 207 ? -6.147 -3.926 -1.191 1.00 97.56 207 ALA A O 1
ATOM 1631 N N . SER A 1 208 ? -7.229 -5.828 -0.673 1.00 97.56 208 SER A N 1
ATOM 1632 C CA . SER A 1 208 ? -8.522 -5.189 -0.388 1.00 97.56 208 SER A CA 1
ATOM 1633 C C . SER A 1 208 ? -8.436 -4.185 0.764 1.00 97.56 208 SER A C 1
ATOM 1635 O O . SER A 1 208 ? -8.993 -3.092 0.665 1.00 97.56 208 SER A O 1
ATOM 1637 N N . TYR A 1 209 ? -7.722 -4.531 1.839 1.00 97.50 209 TYR A N 1
ATOM 1638 C CA . TYR A 1 209 ? -7.524 -3.646 2.985 1.00 97.50 209 TYR A CA 1
ATOM 1639 C C . TYR A 1 209 ? -6.670 -2.422 2.613 1.00 97.50 209 TYR A C 1
ATOM 1641 O O . TYR A 1 209 ? -7.097 -1.285 2.819 1.00 97.50 209 TYR A O 1
ATOM 1649 N N . PHE A 1 210 ? -5.508 -2.633 1.985 1.00 97.56 210 PHE A N 1
ATOM 1650 C CA . PHE A 1 210 ? -4.598 -1.554 1.585 1.00 97.56 210 PHE A CA 1
ATOM 1651 C C . PHE A 1 210 ? -5.245 -0.577 0.601 1.00 97.56 210 PHE A C 1
ATOM 1653 O O . PHE A 1 210 ? -5.193 0.634 0.831 1.00 97.56 210 PHE A O 1
ATOM 1660 N N . LEU A 1 211 ? -5.901 -1.087 -0.450 1.00 96.88 211 LEU A N 1
ATOM 1661 C CA . LEU A 1 211 ? -6.596 -0.270 -1.454 1.00 96.88 211 LEU A CA 1
ATOM 1662 C C . LEU A 1 211 ? -7.653 0.645 -0.834 1.00 96.88 211 LEU A C 1
ATOM 1664 O O . LEU A 1 211 ? -7.792 1.788 -1.267 1.00 96.88 211 LEU A O 1
ATOM 1668 N N . LYS A 1 212 ? -8.362 0.156 0.187 1.00 95.81 212 LYS A N 1
ATOM 1669 C CA . LYS A 1 212 ? -9.423 0.896 0.868 1.00 95.81 212 LYS A CA 1
ATOM 1670 C C . LYS A 1 212 ? -8.889 1.902 1.894 1.00 95.81 212 LYS A C 1
ATOM 1672 O O . LYS A 1 212 ? -9.421 3.004 1.966 1.00 95.81 212 LYS A O 1
ATOM 1677 N N . HIS A 1 213 ? -7.861 1.541 2.666 1.00 96.00 213 HIS A N 1
ATOM 1678 C CA . HIS A 1 213 ? -7.496 2.270 3.889 1.00 96.00 213 HIS A CA 1
ATOM 1679 C C . HIS A 1 213 ? -6.129 2.968 3.871 1.00 96.00 213 HIS A C 1
ATOM 1681 O O . HIS A 1 213 ? -5.938 3.920 4.622 1.00 96.00 213 HIS A O 1
ATOM 1687 N N . MET A 1 214 ? -5.169 2.525 3.047 1.00 97.06 214 MET A N 1
ATOM 1688 C CA . MET A 1 214 ? -3.757 2.925 3.206 1.00 97.06 214 MET A CA 1
ATOM 1689 C C . MET A 1 214 ? -3.075 3.457 1.935 1.00 97.06 214 MET A C 1
ATOM 1691 O O . MET A 1 214 ? -2.133 4.224 2.041 1.00 97.06 214 MET A O 1
ATOM 1695 N N . THR A 1 215 ? -3.566 3.157 0.730 1.00 96.69 215 THR A N 1
ATOM 1696 C CA . THR A 1 215 ? -3.074 3.727 -0.554 1.00 96.69 215 THR A CA 1
ATOM 1697 C C . THR A 1 215 ? -1.554 3.681 -0.739 1.00 96.69 215 THR A C 1
ATOM 1699 O O . THR A 1 215 ? -0.945 2.647 -0.491 1.00 96.69 215 THR A O 1
ATOM 1702 N N . VAL A 1 216 ? -0.873 4.718 -1.236 1.00 96.56 216 VAL A N 1
ATOM 1703 C CA . VAL A 1 216 ? -1.194 6.091 -1.692 1.00 96.56 216 VAL A CA 1
ATOM 1704 C C . VAL A 1 216 ? -0.802 6.230 -3.167 1.00 96.56 216 VAL A C 1
ATOM 1706 O O . VAL A 1 216 ? 0.164 5.611 -3.589 1.00 96.56 216 VAL A O 1
ATOM 1709 N N . GLU A 1 217 ? -1.522 7.022 -3.970 1.00 96.81 217 GLU A N 1
ATOM 1710 C CA . GLU A 1 217 ? -1.304 7.058 -5.425 1.00 96.81 217 GLU A CA 1
ATOM 1711 C C . GLU A 1 217 ? -0.119 7.932 -5.880 1.00 96.81 217 GLU A C 1
ATOM 1713 O O . GLU A 1 217 ? 0.049 9.088 -5.473 1.00 96.81 217 GLU A O 1
ATOM 1718 N N . ALA A 1 218 ? 0.698 7.360 -6.768 1.00 96.88 218 ALA A N 1
ATOM 1719 C CA . ALA A 1 218 ? 1.829 8.020 -7.401 1.00 96.88 218 ALA A CA 1
ATOM 1720 C C . ALA A 1 218 ? 1.387 9.098 -8.402 1.00 96.88 218 ALA A C 1
ATOM 1722 O O . ALA A 1 218 ? 0.437 8.915 -9.163 1.00 96.88 218 ALA A O 1
ATOM 1723 N N . ARG A 1 219 ? 2.137 10.203 -8.465 1.00 94.00 219 ARG A N 1
ATOM 1724 C CA . ARG A 1 219 ? 1.954 11.253 -9.478 1.00 94.00 219 ARG A CA 1
ATOM 1725 C C . ARG A 1 219 ? 2.939 11.070 -10.635 1.00 94.00 219 ARG A C 1
ATOM 1727 O O . ARG A 1 219 ? 4.024 10.517 -10.462 1.00 94.00 219 ARG A O 1
ATOM 1734 N N . ALA A 1 220 ? 2.562 11.537 -11.823 1.00 93.38 220 ALA A N 1
ATOM 1735 C CA . ALA A 1 220 ? 3.473 11.601 -12.962 1.00 93.38 220 ALA A CA 1
ATOM 1736 C C . ALA A 1 220 ? 4.612 12.607 -12.696 1.00 93.38 220 ALA A C 1
ATOM 1738 O O . ALA A 1 220 ? 4.418 13.597 -11.994 1.00 93.38 220 ALA A O 1
ATOM 1739 N N . GLY A 1 221 ? 5.797 12.355 -13.256 1.00 91.06 221 GLY A N 1
ATOM 1740 C CA . GLY A 1 221 ? 6.965 13.243 -13.166 1.00 91.06 221 GLY A CA 1
ATOM 1741 C C . GLY A 1 221 ? 7.789 13.137 -11.875 1.00 91.06 221 GLY A C 1
ATOM 1742 O O . GLY A 1 221 ? 9.010 13.176 -11.957 1.00 91.06 221 GLY A O 1
ATOM 1743 N N . ALA A 1 222 ? 7.162 12.946 -10.711 1.00 94.38 222 ALA A N 1
ATOM 1744 C CA . ALA A 1 222 ? 7.866 12.820 -9.429 1.00 94.38 222 ALA A CA 1
ATOM 1745 C C . ALA A 1 222 ? 8.499 11.427 -9.215 1.00 94.38 222 ALA A C 1
ATOM 1747 O O . ALA A 1 222 ? 8.014 10.417 -9.747 1.00 94.38 222 ALA A O 1
ATOM 1748 N N . SER A 1 223 ? 9.549 11.357 -8.386 1.00 96.62 223 SER A N 1
ATOM 1749 C CA . SER A 1 223 ? 10.013 10.079 -7.832 1.00 96.62 223 SER A CA 1
ATOM 1750 C C . SER A 1 223 ? 8.996 9.549 -6.815 1.00 96.62 223 SER A C 1
ATOM 1752 O O . SER A 1 223 ? 8.283 10.310 -6.151 1.00 96.62 223 SER A O 1
ATOM 1754 N N . LEU A 1 224 ? 8.886 8.223 -6.709 1.00 97.12 224 LEU A N 1
ATOM 1755 C CA . LEU A 1 224 ? 7.925 7.593 -5.800 1.00 97.12 224 LEU A CA 1
ATOM 1756 C C . LEU A 1 224 ? 8.242 7.939 -4.337 1.00 97.12 224 LEU A C 1
ATOM 1758 O O . LEU A 1 224 ? 7.323 8.157 -3.550 1.00 97.12 224 LEU A O 1
ATOM 1762 N N . ARG A 1 225 ? 9.535 8.036 -3.995 1.00 95.94 225 ARG A N 1
ATOM 1763 C CA . ARG A 1 225 ? 10.009 8.386 -2.653 1.00 95.94 225 ARG A CA 1
ATOM 1764 C C . ARG A 1 225 ? 9.634 9.820 -2.279 1.00 95.94 225 ARG A C 1
ATOM 1766 O O . ARG A 1 225 ? 8.952 10.010 -1.276 1.00 95.94 225 ARG A O 1
ATOM 1773 N N . GLN A 1 226 ? 9.957 10.796 -3.136 1.00 96.19 226 GLN A N 1
ATOM 1774 C CA . GLN A 1 226 ? 9.587 12.201 -2.925 1.00 96.19 226 GLN A CA 1
ATOM 1775 C C . GLN A 1 226 ? 8.079 12.350 -2.692 1.00 96.19 226 GLN A C 1
ATOM 1777 O O . GLN A 1 226 ? 7.657 13.079 -1.794 1.00 96.19 226 GLN A O 1
ATOM 1782 N N . ARG A 1 227 ? 7.252 11.645 -3.478 1.00 95.94 227 ARG A N 1
ATOM 1783 C CA . ARG A 1 227 ? 5.795 11.736 -3.348 1.00 95.94 227 ARG A CA 1
ATOM 1784 C C . ARG A 1 227 ? 5.277 11.169 -2.020 1.00 95.94 227 ARG A C 1
ATOM 1786 O O . ARG A 1 227 ? 4.293 11.698 -1.503 1.00 95.94 227 ARG A O 1
ATOM 1793 N N . LEU A 1 228 ? 5.914 10.134 -1.468 1.00 96.06 228 LEU A N 1
ATOM 1794 C CA . LEU A 1 228 ? 5.601 9.651 -0.122 1.00 96.06 228 LEU A CA 1
ATOM 1795 C C . LEU A 1 228 ? 6.034 10.671 0.938 1.00 96.06 228 LEU A C 1
ATOM 1797 O O . LEU A 1 228 ? 5.205 11.074 1.751 1.00 96.06 228 LEU A O 1
ATOM 1801 N N . ASP A 1 229 ? 7.278 11.155 0.872 1.00 95.56 229 ASP A N 1
ATOM 1802 C CA . ASP A 1 229 ? 7.822 12.125 1.834 1.00 95.56 229 ASP A CA 1
ATOM 1803 C C . ASP A 1 229 ? 7.016 13.449 1.844 1.00 95.56 229 ASP A C 1
ATOM 1805 O O . ASP A 1 229 ? 6.885 14.102 2.878 1.00 95.56 229 ASP A O 1
ATOM 1809 N N . GLU A 1 230 ? 6.444 13.862 0.704 1.00 95.69 230 GLU A N 1
ATOM 1810 C CA . GLU A 1 230 ? 5.483 14.974 0.610 1.00 95.69 230 GLU A CA 1
ATOM 1811 C C . GLU A 1 230 ? 4.209 14.732 1.420 1.00 95.69 230 GLU A C 1
ATOM 1813 O O . GLU A 1 230 ? 3.768 15.624 2.145 1.00 95.69 230 GLU A O 1
ATOM 1818 N N . VAL A 1 231 ? 3.608 13.548 1.283 1.00 95.00 231 VAL A N 1
ATOM 1819 C CA . VAL A 1 231 ? 2.372 13.199 1.990 1.00 95.00 231 VAL A CA 1
ATOM 1820 C C . VAL A 1 231 ? 2.657 13.066 3.481 1.00 95.00 231 VAL A C 1
ATOM 1822 O O . VAL A 1 231 ? 1.978 13.710 4.276 1.00 95.00 231 VAL A O 1
ATOM 1825 N N . GLU A 1 232 ? 3.711 12.346 3.866 1.00 94.56 232 GLU A N 1
ATOM 1826 C CA . GLU A 1 232 ? 4.106 12.151 5.267 1.00 94.56 232 GLU A CA 1
ATOM 1827 C C . GLU A 1 232 ? 4.463 13.448 6.000 1.00 94.56 232 GLU A C 1
ATOM 1829 O O . GLU A 1 232 ? 4.222 13.549 7.198 1.00 94.56 232 GLU A O 1
ATOM 1834 N N . ARG A 1 233 ? 4.969 14.469 5.295 1.00 95.06 233 ARG A N 1
ATOM 1835 C CA . ARG A 1 233 ? 5.213 15.802 5.874 1.00 95.06 233 ARG A CA 1
ATOM 1836 C C . ARG A 1 233 ? 3.924 16.542 6.247 1.00 95.06 233 ARG A C 1
ATOM 1838 O O . ARG A 1 233 ? 3.951 17.388 7.134 1.00 95.06 233 ARG A O 1
ATOM 1845 N N . THR A 1 234 ? 2.821 16.251 5.556 1.00 92.50 234 THR A N 1
ATOM 1846 C CA . THR A 1 234 ? 1.488 16.825 5.835 1.00 92.50 234 THR A CA 1
ATOM 1847 C C . THR A 1 234 ? 0.614 15.922 6.703 1.00 92.50 234 THR A C 1
ATOM 1849 O O . THR A 1 234 ? -0.347 16.387 7.309 1.00 92.50 234 THR A O 1
ATOM 1852 N N . LEU A 1 235 ? 0.927 14.628 6.748 1.00 91.94 235 LEU A N 1
ATOM 1853 C CA . LEU A 1 235 ? 0.181 13.626 7.488 1.00 91.94 235 LEU A CA 1
ATOM 1854 C C . LEU A 1 235 ? 0.528 13.705 8.972 1.00 91.94 235 LEU A C 1
ATOM 1856 O O . LEU A 1 235 ? 1.700 13.734 9.347 1.00 91.94 235 LEU A O 1
ATOM 1860 N N . ASN A 1 236 ? -0.488 13.656 9.831 1.00 90.75 236 ASN A N 1
ATOM 1861 C CA . ASN A 1 236 ? -0.250 13.528 11.259 1.00 90.75 236 ASN A CA 1
ATOM 1862 C C . ASN A 1 236 ? 0.530 12.222 11.542 1.00 90.75 236 ASN A C 1
ATOM 1864 O O . ASN A 1 236 ? 0.045 11.149 11.170 1.00 90.75 236 ASN A O 1
ATOM 1868 N N . PRO A 1 237 ? 1.685 12.284 12.236 1.00 90.56 237 PRO A N 1
ATOM 1869 C CA . PRO A 1 237 ? 2.411 11.136 12.777 1.00 90.56 237 PRO A CA 1
ATOM 1870 C C . PRO A 1 237 ? 1.555 9.934 13.197 1.00 90.56 237 PRO A C 1
ATOM 1872 O O . PRO A 1 237 ? 1.800 8.815 12.744 1.00 90.56 237 PRO A O 1
ATOM 1875 N N . LYS A 1 238 ? 0.524 10.188 14.013 1.00 90.62 238 LYS A N 1
ATOM 1876 C CA . LYS A 1 238 ? -0.338 9.171 14.626 1.00 90.62 238 LYS A CA 1
ATOM 1877 C C . LYS A 1 238 ? -1.179 8.403 13.604 1.00 90.62 238 LYS A C 1
ATOM 1879 O O . LYS A 1 238 ? -1.538 7.259 13.855 1.00 90.62 238 LYS A O 1
ATOM 1884 N N . VAL A 1 239 ? -1.501 9.009 12.457 1.00 92.69 239 VAL A N 1
ATOM 1885 C CA . VAL A 1 239 ? -2.346 8.387 11.423 1.00 92.69 239 VAL A CA 1
ATOM 1886 C C . VAL A 1 239 ? -1.657 7.170 10.813 1.00 92.69 239 VAL A C 1
ATOM 1888 O O . VAL A 1 239 ? -2.311 6.146 10.635 1.00 92.69 239 VAL A O 1
ATOM 1891 N N . SER A 1 240 ? -0.344 7.236 10.550 1.00 93.44 240 SER A N 1
ATOM 1892 C CA . SER A 1 240 ? 0.396 6.061 10.061 1.00 93.44 240 SER A CA 1
ATOM 1893 C C . SER A 1 240 ? 0.389 4.939 11.104 1.00 93.44 240 SER A C 1
ATOM 1895 O O . SER A 1 240 ? 0.070 3.798 10.776 1.00 93.44 240 SER A O 1
ATOM 1897 N N . ASP A 1 241 ? 0.658 5.277 12.369 1.00 91.94 241 ASP A N 1
ATOM 1898 C CA . ASP A 1 241 ? 0.715 4.306 13.467 1.00 91.94 241 ASP A CA 1
ATOM 1899 C C . ASP A 1 241 ? -0.636 3.603 13.679 1.00 91.94 241 ASP A C 1
ATOM 1901 O O . ASP A 1 241 ? -0.685 2.375 13.725 1.00 91.94 241 ASP A O 1
ATOM 1905 N N . ILE A 1 242 ? -1.743 4.353 13.701 1.00 93.25 242 ILE A N 1
ATOM 1906 C CA . ILE A 1 242 ? -3.106 3.809 13.834 1.00 93.25 242 ILE A CA 1
ATOM 1907 C C . ILE A 1 242 ? -3.473 2.908 12.648 1.00 93.25 242 ILE A C 1
ATOM 1909 O O . ILE A 1 242 ? -4.030 1.828 12.845 1.00 93.25 242 ILE A O 1
ATOM 1913 N N . LEU A 1 243 ? -3.152 3.313 11.413 1.00 95.50 243 LEU A N 1
ATOM 1914 C CA . LEU A 1 243 ? -3.450 2.506 10.224 1.00 95.50 243 LEU A CA 1
ATOM 1915 C C . LEU A 1 243 ? -2.655 1.197 10.196 1.00 95.50 243 LEU A C 1
ATOM 1917 O O . LEU A 1 243 ? -3.215 0.163 9.824 1.00 95.50 243 LEU A O 1
ATOM 1921 N N . TRP A 1 244 ? -1.382 1.228 10.601 1.00 95.00 244 TRP A N 1
ATOM 1922 C CA . TRP A 1 244 ? -0.545 0.031 10.715 1.00 95.00 244 TRP A CA 1
ATOM 1923 C C . TRP A 1 244 ? -0.976 -0.878 11.865 1.00 95.00 244 TRP A C 1
ATOM 1925 O O . TRP A 1 244 ? -1.035 -2.088 11.678 1.00 95.00 244 TRP A O 1
ATOM 1935 N N . GLN A 1 245 ? -1.357 -0.315 13.008 1.00 91.06 245 GLN A N 1
ATOM 1936 C CA . GLN A 1 245 ? -1.901 -1.054 14.146 1.00 91.06 245 GLN A CA 1
ATOM 1937 C C . GLN A 1 245 ? -3.215 -1.767 13.789 1.00 91.06 245 GLN A C 1
ATOM 1939 O O . GLN A 1 245 ? -3.370 -2.955 14.070 1.00 91.06 245 GLN A O 1
ATOM 1944 N N . GLN A 1 246 ? -4.121 -1.085 13.082 1.00 93.69 246 GLN A N 1
ATOM 1945 C CA . GLN A 1 246 ? -5.343 -1.699 12.560 1.00 93.69 246 GLN A CA 1
ATOM 1946 C C . GLN A 1 246 ? -5.040 -2.755 11.480 1.00 93.69 246 GLN A C 1
ATOM 1948 O O . GLN A 1 246 ? -5.733 -3.768 11.400 1.00 93.69 246 GLN A O 1
ATOM 1953 N N . ALA A 1 247 ? -4.000 -2.554 10.659 1.00 95.00 247 ALA A N 1
ATOM 1954 C CA . ALA A 1 247 ? -3.564 -3.541 9.671 1.00 95.00 247 ALA A CA 1
ATOM 1955 C C . ALA A 1 247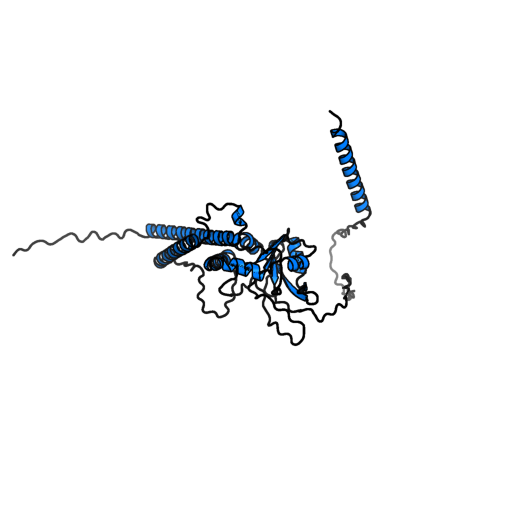 ? -3.009 -4.811 10.336 1.00 95.00 247 ALA A C 1
ATOM 1957 O O . ALA A 1 247 ? -3.352 -5.910 9.903 1.00 95.00 247 ALA A O 1
ATOM 1958 N N . ASP A 1 248 ? -2.197 -4.666 11.389 1.00 92.56 248 ASP A N 1
ATOM 1959 C CA . ASP A 1 248 ? -1.651 -5.778 12.175 1.00 92.56 248 ASP A CA 1
ATOM 1960 C C . ASP A 1 248 ? -2.778 -6.645 12.753 1.00 92.56 248 ASP A C 1
ATOM 1962 O O . ASP A 1 248 ? -2.742 -7.868 12.607 1.00 92.56 248 ASP A O 1
ATOM 1966 N N . GLU A 1 249 ? -3.808 -6.015 13.330 1.00 89.75 249 GLU A N 1
ATOM 1967 C CA . GLU A 1 249 ? -4.977 -6.694 13.902 1.00 89.75 249 GLU A CA 1
ATOM 1968 C C . GLU A 1 249 ? -5.858 -7.369 12.834 1.00 89.75 249 GLU A C 1
ATOM 1970 O O . GLU A 1 249 ? -6.177 -8.552 12.948 1.00 89.75 249 GLU A O 1
ATOM 1975 N N . VAL A 1 250 ? -6.232 -6.648 11.770 1.00 93.38 250 VAL A N 1
ATOM 1976 C CA . VAL A 1 250 ? -7.190 -7.135 10.756 1.00 93.38 250 VAL A CA 1
ATOM 1977 C C . VAL A 1 250 ? -6.579 -8.178 9.816 1.00 93.38 250 VAL A C 1
ATOM 1979 O O . VAL A 1 250 ? -7.285 -9.071 9.345 1.00 93.38 250 VAL A O 1
ATOM 1982 N N . LEU A 1 251 ? -5.283 -8.069 9.509 1.00 94.06 251 LEU A N 1
ATOM 1983 C CA . LEU A 1 251 ? -4.594 -8.963 8.570 1.00 94.06 251 LEU A CA 1
ATOM 1984 C C . LEU A 1 251 ? -3.738 -10.033 9.263 1.00 94.06 251 LEU A C 1
ATOM 1986 O O . LEU A 1 251 ? -3.208 -10.905 8.571 1.00 94.06 251 LEU A O 1
ATOM 1990 N N . GLY A 1 252 ? -3.583 -9.976 10.592 1.00 92.31 252 GLY A N 1
ATOM 1991 C CA . GLY A 1 252 ? -2.721 -10.888 11.349 1.00 92.31 252 GLY A CA 1
ATOM 1992 C C . GLY A 1 252 ? -1.262 -10.801 10.897 1.00 92.31 252 GLY A C 1
ATOM 1993 O O . GLY A 1 252 ? -0.637 -11.826 10.607 1.00 92.31 252 GLY A O 1
ATOM 1994 N N . LEU A 1 253 ? -0.739 -9.580 10.741 1.00 89.94 253 LEU A N 1
ATOM 1995 C CA . LEU A 1 253 ? 0.584 -9.364 10.152 1.00 89.94 253 LEU A CA 1
ATOM 1996 C C . LEU A 1 253 ? 1.682 -9.975 11.031 1.00 89.94 253 LEU A C 1
ATOM 1998 O O . LEU A 1 253 ? 1.871 -9.609 12.188 1.00 89.94 253 LEU A O 1
ATOM 2002 N N . GLN A 1 254 ? 2.441 -10.908 10.456 1.00 85.31 254 GLN A N 1
ATOM 2003 C CA . GLN A 1 254 ? 3.599 -11.500 11.116 1.00 85.31 254 GLN A CA 1
ATOM 2004 C C . GLN A 1 254 ? 4.772 -10.527 11.042 1.00 85.31 254 GLN A C 1
ATOM 2006 O O . GLN A 1 254 ? 5.398 -10.364 9.994 1.00 85.31 254 GLN A O 1
ATOM 2011 N N . VAL A 1 255 ? 5.055 -9.872 12.160 1.00 83.56 255 VAL A N 1
ATOM 2012 C CA . VAL A 1 255 ? 6.146 -8.912 12.306 1.00 83.56 255 VAL A CA 1
ATOM 2013 C C . VAL A 1 255 ? 7.360 -9.624 12.907 1.00 83.56 255 VAL A C 1
ATOM 2015 O O . VAL A 1 255 ? 7.220 -10.380 13.863 1.00 83.56 255 VAL A O 1
ATOM 2018 N N . SER A 1 256 ? 8.560 -9.424 12.354 1.00 77.81 256 SER A N 1
ATOM 2019 C CA . SER A 1 256 ? 9.764 -10.062 12.901 1.00 77.81 256 SER A CA 1
ATOM 2020 C C . SER A 1 256 ? 10.252 -9.354 14.168 1.00 77.81 256 SER A C 1
ATOM 2022 O O . SER A 1 256 ? 10.577 -8.165 14.110 1.00 77.81 256 SER A O 1
ATOM 2024 N N . ASP A 1 257 ? 10.410 -10.093 15.268 1.00 63.66 257 ASP A N 1
ATOM 2025 C CA . ASP A 1 257 ? 10.967 -9.599 16.536 1.00 63.66 257 ASP A CA 1
ATOM 2026 C C . ASP A 1 257 ? 12.489 -9.374 16.463 1.00 63.66 257 ASP A C 1
ATOM 2028 O O . ASP A 1 257 ? 13.300 -10.056 17.093 1.00 63.66 257 ASP A O 1
ATOM 2032 N N . THR A 1 258 ? 12.915 -8.382 15.682 1.00 55.59 258 THR A N 1
ATOM 2033 C CA . THR A 1 258 ? 14.316 -7.952 15.616 1.00 55.59 258 THR A CA 1
ATOM 2034 C C . THR A 1 258 ? 14.671 -7.069 16.812 1.00 55.59 258 THR A C 1
ATOM 2036 O O . THR A 1 258 ? 14.752 -5.850 16.678 1.00 55.59 258 THR A O 1
ATOM 2039 N N . ASN A 1 259 ? 14.875 -7.700 17.976 1.00 47.03 259 ASN A N 1
ATOM 2040 C CA . ASN A 1 259 ? 15.627 -7.222 19.155 1.00 47.03 259 ASN A CA 1
ATOM 2041 C C . ASN A 1 259 ? 15.345 -5.797 19.693 1.00 47.03 259 ASN A C 1
ATOM 2043 O O . ASN A 1 259 ? 16.129 -5.256 20.474 1.00 47.03 259 ASN A O 1
ATOM 2047 N N . CYS A 1 260 ? 14.235 -5.171 19.307 1.00 44.88 260 CYS A N 1
ATOM 2048 C CA . CYS A 1 260 ? 13.887 -3.819 19.717 1.00 44.88 260 CYS A CA 1
ATOM 2049 C C . CYS A 1 260 ? 12.984 -3.851 20.957 1.00 44.88 260 CYS A C 1
ATOM 2051 O O . CYS A 1 260 ? 11.806 -4.191 20.876 1.00 44.88 260 CYS A O 1
ATOM 2053 N N . ASN A 1 261 ? 13.517 -3.383 22.094 1.00 43.53 261 ASN A N 1
ATOM 2054 C CA . ASN A 1 261 ? 12.793 -3.146 23.359 1.00 43.53 261 ASN A CA 1
ATOM 2055 C C . ASN A 1 261 ? 11.698 -2.051 23.271 1.00 43.53 261 ASN A C 1
ATOM 2057 O O . ASN A 1 261 ? 11.243 -1.519 24.285 1.00 43.53 261 ASN A O 1
ATOM 2061 N N . VAL A 1 262 ? 11.255 -1.708 22.059 1.00 49.12 262 VAL A N 1
ATOM 2062 C CA . VAL A 1 262 ? 10.063 -0.901 21.822 1.00 49.12 262 VAL A CA 1
ATOM 2063 C C . VAL A 1 262 ? 8.869 -1.744 22.253 1.00 49.12 262 VAL A C 1
ATOM 2065 O O . VAL A 1 262 ? 8.511 -2.725 21.597 1.00 49.12 262 VAL A O 1
ATOM 2068 N N . LYS A 1 263 ? 8.260 -1.369 23.382 1.00 47.56 263 LYS A N 1
ATOM 2069 C CA . LYS A 1 263 ? 6.963 -1.907 23.797 1.00 47.56 263 LYS A CA 1
ATOM 2070 C C . LYS A 1 263 ? 5.980 -1.629 22.666 1.00 47.56 263 LYS A C 1
ATOM 2072 O O . LYS A 1 263 ? 5.682 -0.467 22.405 1.00 47.56 263 LYS A O 1
ATOM 2077 N N . SER A 1 264 ? 5.523 -2.684 21.995 1.00 44.78 264 SER A N 1
ATOM 2078 C CA . SER A 1 264 ? 4.505 -2.574 20.952 1.00 44.78 264 SER A CA 1
ATOM 2079 C C . SER A 1 264 ? 3.292 -1.847 21.524 1.00 44.78 264 SER A C 1
ATOM 2081 O O . SER A 1 264 ? 2.704 -2.312 22.501 1.00 44.78 264 SER A O 1
ATOM 2083 N N . SER A 1 265 ? 2.925 -0.716 20.924 1.00 45.19 265 SER A N 1
ATOM 2084 C CA . SER A 1 265 ? 1.717 0.041 21.264 1.00 45.19 265 SER A CA 1
ATOM 2085 C C . SER A 1 265 ? 0.449 -0.557 20.646 1.00 45.19 265 SER A C 1
ATOM 2087 O O . SER A 1 265 ? -0.587 0.101 20.635 1.00 45.19 265 SER A O 1
ATOM 2089 N N . SER A 1 266 ? 0.521 -1.801 20.153 1.00 52.09 266 SER A N 1
ATOM 2090 C CA . SER A 1 266 ? -0.639 -2.630 19.816 1.00 52.09 266 SER A CA 1
ATOM 2091 C C . SER A 1 266 ? -1.710 -2.516 20.895 1.00 52.09 266 SER A C 1
ATOM 2093 O O . SER A 1 266 ? -1.377 -2.594 22.083 1.00 52.09 266 SER A O 1
ATOM 2095 N N . PHE A 1 267 ? -2.976 -2.394 20.482 1.00 49.81 267 PHE A N 1
ATOM 2096 C CA . PHE A 1 267 ? -4.112 -2.369 21.399 1.00 49.81 267 PHE A CA 1
ATOM 2097 C C . PHE A 1 267 ? -3.981 -3.549 22.358 1.00 49.81 267 PHE A C 1
ATOM 2099 O O . PHE A 1 267 ? -3.909 -4.692 21.900 1.00 49.81 267 PHE A O 1
ATOM 2106 N N . PRO A 1 268 ? -3.868 -3.313 23.675 1.00 51.00 268 PRO A N 1
ATOM 2107 C CA . PRO A 1 268 ? -3.670 -4.406 24.600 1.00 51.00 268 PRO A CA 1
ATOM 2108 C C . PRO A 1 268 ? -4.984 -5.180 24.693 1.00 51.00 268 PRO A C 1
ATOM 2110 O O . PRO A 1 268 ? -5.894 -4.794 25.423 1.00 51.00 268 PRO A O 1
ATOM 2113 N N . VAL A 1 269 ? -5.090 -6.272 23.930 1.00 47.69 269 VAL A N 1
ATOM 2114 C CA . VAL A 1 269 ? -6.265 -7.151 23.903 1.00 47.69 269 VAL A CA 1
ATOM 2115 C C . VAL A 1 269 ? -6.369 -7.871 25.249 1.00 47.69 269 VAL A C 1
ATOM 2117 O O . VAL A 1 269 ? -5.888 -8.988 25.450 1.00 47.69 269 VAL A O 1
ATOM 2120 N N . PHE A 1 270 ? -6.959 -7.185 26.225 1.00 47.09 270 PHE A N 1
ATOM 2121 C CA . PHE A 1 270 ? -7.098 -7.660 27.592 1.00 47.09 270 PHE A CA 1
ATOM 2122 C C . PHE A 1 270 ? -8.265 -8.644 27.709 1.00 47.09 270 PHE A C 1
ATOM 2124 O O . PHE A 1 270 ? -9.319 -8.311 28.251 1.00 47.09 270 PHE A O 1
ATOM 2131 N N . ILE A 1 271 ? -8.044 -9.894 27.295 1.00 47.66 271 ILE A N 1
ATOM 2132 C CA . ILE A 1 271 ? -8.930 -11.013 27.649 1.00 47.66 271 ILE A CA 1
ATOM 2133 C C . ILE A 1 271 ? -8.776 -11.287 29.155 1.00 47.66 271 ILE A C 1
ATOM 2135 O O . ILE A 1 271 ? -7.978 -12.115 29.588 1.00 47.66 271 ILE A O 1
ATOM 2139 N N . ASN A 1 272 ? -9.487 -10.517 29.978 1.00 49.88 272 ASN A N 1
ATOM 2140 C CA . ASN A 1 272 ? -9.465 -10.629 31.433 1.00 49.88 272 ASN A CA 1
ATOM 2141 C C . ASN A 1 272 ? -10.863 -10.334 31.989 1.00 49.88 272 ASN A C 1
ATOM 2143 O O . ASN A 1 272 ? -11.291 -9.187 32.063 1.00 49.88 272 ASN A O 1
ATOM 2147 N N . THR A 1 273 ? -11.578 -11.377 32.403 1.00 56.09 273 THR A N 1
ATOM 2148 C CA . THR A 1 273 ? -13.012 -11.348 32.752 1.00 56.09 273 THR A CA 1
ATOM 2149 C C . THR A 1 273 ? -13.333 -10.780 34.146 1.00 56.09 273 THR A C 1
ATOM 2151 O O . THR A 1 273 ? -14.468 -10.867 34.605 1.00 56.09 273 THR A O 1
ATOM 2154 N N . GLY A 1 274 ? -12.353 -10.190 34.839 1.00 66.12 274 GLY A N 1
ATOM 2155 C CA . GLY A 1 274 ? -12.513 -9.626 36.186 1.00 66.12 274 GLY A CA 1
ATOM 2156 C C . GLY A 1 274 ? -12.613 -8.095 36.237 1.00 66.12 274 GLY A C 1
ATOM 2157 O O . GLY A 1 274 ? -12.444 -7.396 35.239 1.00 66.12 274 GLY A O 1
ATOM 2158 N N . LEU A 1 275 ? -12.771 -7.544 37.449 1.00 64.94 275 LEU A N 1
ATOM 2159 C CA . LEU A 1 275 ? -12.769 -6.090 37.715 1.00 64.94 275 LEU A CA 1
ATOM 2160 C C . LEU A 1 275 ? -11.508 -5.364 37.195 1.00 64.94 275 LEU A C 1
ATOM 2162 O O . LEU A 1 275 ? -11.565 -4.178 36.869 1.00 64.94 275 LEU A O 1
ATOM 2166 N N . SER A 1 276 ? -10.377 -6.074 37.094 1.00 79.75 276 SER A N 1
ATOM 2167 C CA . SER A 1 276 ? -9.145 -5.575 36.464 1.00 79.75 276 SER A CA 1
ATOM 2168 C C . SER A 1 276 ? -9.329 -5.307 34.963 1.00 79.75 276 SER A C 1
ATOM 2170 O O . SER A 1 276 ? -8.851 -4.291 34.465 1.00 79.75 276 SER A O 1
ATOM 2172 N N . GLY A 1 277 ? -10.073 -6.167 34.257 1.00 82.88 277 GLY A N 1
ATOM 2173 C CA . GLY A 1 277 ? -10.399 -5.999 32.839 1.00 82.88 277 GLY A CA 1
ATOM 2174 C C . GLY A 1 277 ? -11.262 -4.768 32.587 1.00 82.88 277 GLY A C 1
ATOM 2175 O O . GLY A 1 277 ? -10.898 -3.942 31.758 1.00 82.88 277 GLY A O 1
ATOM 2176 N N . TYR A 1 278 ? -12.326 -4.568 33.375 1.00 87.62 278 TYR A N 1
ATOM 2177 C CA . TYR A 1 278 ? -13.176 -3.372 33.262 1.00 87.62 278 TYR A CA 1
ATOM 2178 C C . TYR A 1 278 ? -12.371 -2.068 33.392 1.00 87.62 278 TYR A C 1
ATOM 2180 O O . TYR A 1 278 ? -12.497 -1.180 32.551 1.00 87.62 278 TYR A O 1
ATOM 2188 N N . LYS A 1 279 ? -11.510 -1.952 34.418 1.00 88.25 279 LYS A N 1
ATOM 2189 C CA . LYS A 1 279 ? -10.679 -0.748 34.613 1.00 88.25 279 LYS A CA 1
ATOM 2190 C C . LYS A 1 279 ? -9.734 -0.506 33.430 1.00 88.25 279 LYS A C 1
ATOM 2192 O O . LYS A 1 279 ? -9.602 0.633 32.994 1.00 88.25 279 LYS A O 1
ATOM 2197 N N . LYS A 1 280 ? -9.119 -1.566 32.897 1.00 88.56 280 LYS A N 1
ATOM 2198 C CA . LYS A 1 280 ? -8.216 -1.495 31.739 1.00 88.56 280 LYS A CA 1
ATOM 2199 C C . LYS A 1 280 ? -8.940 -1.097 30.451 1.00 88.56 280 LYS A C 1
ATOM 2201 O O . LYS A 1 280 ? -8.497 -0.169 29.786 1.00 88.56 280 LYS A O 1
ATOM 2206 N N . LEU A 1 281 ? -10.070 -1.734 30.142 1.00 88.12 281 LEU A N 1
ATOM 2207 C CA . LEU A 1 281 ? -10.896 -1.402 28.975 1.00 88.12 281 LEU A CA 1
ATOM 2208 C C . LEU A 1 281 ? -11.438 0.030 29.055 1.00 88.12 281 LEU A C 1
ATOM 2210 O O . LEU A 1 281 ? -11.437 0.738 28.055 1.00 88.12 281 LEU A O 1
ATOM 2214 N N . LYS A 1 282 ? -11.839 0.499 30.244 1.00 91.62 282 LYS A N 1
ATOM 2215 C CA . LYS A 1 282 ? -12.261 1.892 30.440 1.00 91.62 282 LYS A CA 1
ATOM 2216 C C . LYS A 1 282 ? -11.107 2.877 30.211 1.00 91.62 282 LYS A C 1
ATOM 2218 O O . LYS A 1 282 ? -11.288 3.841 29.479 1.00 91.62 282 LYS A O 1
ATOM 2223 N N . GLN A 1 283 ? -9.915 2.601 30.745 1.00 91.19 283 GLN A N 1
ATOM 2224 C CA . GLN A 1 283 ? -8.722 3.419 30.490 1.00 91.19 283 GLN A CA 1
ATOM 2225 C C . GLN A 1 283 ? -8.335 3.441 28.998 1.00 91.19 283 GLN A C 1
ATOM 2227 O O . GLN A 1 283 ? -7.988 4.496 28.472 1.00 91.19 283 GLN A O 1
ATOM 2232 N N . GLN A 1 284 ? -8.427 2.300 28.307 1.00 88.75 284 GLN A N 1
ATOM 2233 C CA . GLN A 1 284 ? -8.176 2.192 26.867 1.00 88.75 284 GLN A CA 1
ATOM 2234 C C . GLN A 1 284 ? -9.212 2.973 26.047 1.00 88.75 284 GLN A C 1
ATOM 2236 O O . GLN A 1 284 ? -8.833 3.687 25.123 1.00 88.75 284 GLN A O 1
ATOM 2241 N N . LEU A 1 285 ? -10.498 2.890 26.410 1.00 92.75 285 LEU A N 1
ATOM 2242 C CA . LEU A 1 285 ? -11.577 3.671 25.798 1.00 92.75 285 LEU A CA 1
ATOM 2243 C C . LEU A 1 285 ? -11.342 5.178 25.949 1.00 92.75 285 LEU A C 1
ATOM 2245 O O . LEU A 1 285 ? -11.489 5.914 24.978 1.00 92.75 285 LEU A O 1
ATOM 2249 N N . ASP A 1 286 ? -10.975 5.635 27.146 1.00 93.06 286 ASP A N 1
ATOM 2250 C CA . ASP A 1 286 ? -10.756 7.061 27.408 1.00 93.06 286 ASP A CA 1
ATOM 2251 C C . ASP A 1 286 ? -9.545 7.588 26.617 1.00 93.06 286 ASP A C 1
ATOM 2253 O O . ASP A 1 286 ? -9.648 8.624 25.961 1.00 93.06 286 ASP A O 1
ATOM 2257 N N . TRP A 1 287 ? -8.450 6.819 26.558 1.00 91.25 287 TRP A N 1
ATOM 2258 C CA . TRP A 1 287 ? -7.286 7.130 25.716 1.00 91.25 287 TRP A CA 1
ATOM 2259 C C . TRP A 1 287 ? -7.616 7.148 24.213 1.00 91.25 287 TRP A C 1
ATOM 2261 O O . TRP A 1 287 ? -7.155 8.025 23.483 1.00 91.25 287 TRP A O 1
ATOM 2271 N N . LEU A 1 288 ? -8.434 6.209 23.731 1.00 89.31 288 LEU A N 1
ATOM 2272 C CA . LEU A 1 288 ? -8.888 6.157 22.336 1.00 89.31 288 LEU A CA 1
ATOM 2273 C C . LEU A 1 288 ? -9.753 7.359 21.954 1.00 89.31 288 LEU A C 1
ATOM 2275 O O . LEU A 1 288 ? -9.583 7.926 20.874 1.00 89.31 288 LEU A O 1
ATOM 2279 N N . VAL A 1 289 ? -10.675 7.754 22.837 1.00 92.75 289 VAL A N 1
ATOM 2280 C CA . VAL A 1 289 ? -11.508 8.950 22.653 1.00 92.75 289 VAL A CA 1
ATOM 2281 C C . VAL A 1 289 ? -10.629 10.200 22.601 1.00 92.75 289 VAL A C 1
ATOM 2283 O O . VAL A 1 289 ? -10.831 11.032 21.718 1.00 92.75 289 VAL A O 1
ATOM 2286 N N . GLU A 1 290 ? -9.616 10.297 23.467 1.00 92.12 290 GLU A N 1
ATOM 2287 C CA . GLU A 1 290 ? -8.620 11.374 23.441 1.00 92.12 290 GLU A CA 1
ATOM 2288 C C . GLU A 1 290 ? -7.821 11.392 22.124 1.00 92.12 290 GLU A C 1
ATOM 2290 O O . GLU A 1 290 ? -7.712 12.445 21.497 1.00 92.12 290 GLU A O 1
ATOM 2295 N N . GLN A 1 291 ? -7.323 10.243 21.638 1.00 88.81 291 GLN A N 1
ATOM 2296 C CA . GLN A 1 291 ? -6.608 10.191 20.352 1.00 88.81 291 GLN A CA 1
ATOM 2297 C C . GLN A 1 291 ? -7.510 10.569 19.171 1.00 88.81 291 GLN A C 1
ATOM 2299 O O . GLN A 1 291 ? -7.073 11.313 18.294 1.00 88.81 291 GLN A O 1
ATOM 2304 N N . ARG A 1 292 ? -8.774 10.119 19.157 1.00 91.12 292 ARG A N 1
ATOM 2305 C CA . ARG A 1 292 ? -9.757 10.508 18.131 1.00 91.12 292 ARG A CA 1
ATOM 2306 C C . ARG A 1 292 ? -9.996 12.020 18.155 1.00 91.12 292 ARG A C 1
ATOM 2308 O O . ARG A 1 292 ? -9.969 12.647 17.101 1.00 91.12 292 ARG A O 1
ATOM 2315 N N . GLN A 1 293 ? -10.180 12.615 19.335 1.00 90.38 293 GLN A N 1
ATOM 2316 C CA . GLN A 1 293 ? -10.359 14.065 19.490 1.00 90.38 293 GLN A CA 1
ATOM 2317 C C . GLN A 1 293 ? -9.117 14.858 19.055 1.00 90.38 293 GLN A C 1
ATOM 2319 O O . GLN A 1 293 ? -9.253 15.796 18.275 1.00 90.38 293 GLN A O 1
ATOM 2324 N N . SER A 1 294 ? -7.917 14.458 19.493 1.00 89.44 294 SER A N 1
ATOM 2325 C CA . SER A 1 294 ? -6.642 15.060 19.065 1.00 89.44 294 SER A CA 1
ATOM 2326 C C . SER A 1 294 ? -6.497 15.029 17.545 1.00 89.44 294 SER A C 1
ATOM 2328 O O . SER A 1 294 ? -6.233 16.071 16.952 1.00 89.44 294 SER A O 1
ATOM 2330 N N . LEU A 1 295 ? -6.782 13.891 16.897 1.00 87.69 295 LEU A N 1
ATOM 2331 C CA . LEU A 1 295 ? -6.796 13.829 15.437 1.00 87.69 295 LEU A CA 1
ATOM 2332 C C . LEU A 1 295 ? -7.774 14.838 14.831 1.00 87.69 295 LEU A C 1
ATOM 2334 O O . LEU A 1 295 ? -7.340 15.608 13.985 1.00 87.69 295 LEU A O 1
ATOM 2338 N N . TYR A 1 296 ? -9.040 14.895 15.268 1.00 84.44 296 TYR A N 1
ATOM 2339 C CA . TYR A 1 296 ? -10.019 15.850 14.721 1.00 84.44 296 TYR A CA 1
ATOM 2340 C C . TYR A 1 296 ? -9.577 17.316 14.820 1.00 84.44 296 TYR A C 1
ATOM 2342 O O . TYR A 1 296 ? -9.837 18.072 13.886 1.00 84.44 296 TYR A O 1
ATOM 2350 N N . TYR A 1 297 ? -8.925 17.722 15.914 1.00 84.88 297 TYR A N 1
ATOM 2351 C CA . TYR A 1 297 ? -8.404 19.088 16.066 1.00 84.88 297 TYR A CA 1
ATOM 2352 C C . TYR A 1 297 ? -7.150 19.359 15.221 1.00 84.88 297 TYR A C 1
ATOM 2354 O O . TYR A 1 297 ? -6.874 20.508 14.890 1.00 84.88 297 TYR A O 1
ATOM 2362 N N . GLU A 1 298 ? -6.399 18.315 14.869 1.00 82.50 298 GLU A N 1
ATOM 2363 C CA . GLU A 1 298 ? -5.191 18.386 14.039 1.00 82.50 298 GLU A CA 1
ATOM 2364 C C . GLU A 1 298 ? -5.483 18.190 12.533 1.00 82.50 298 GLU A C 1
ATOM 2366 O O . GLU A 1 298 ? -4.563 18.266 11.715 1.00 82.50 298 GLU A O 1
ATOM 2371 N N . LEU A 1 299 ? -6.742 17.955 12.133 1.00 73.88 299 LEU A N 1
ATOM 2372 C CA . LEU A 1 299 ? -7.130 17.909 10.719 1.00 73.88 299 LEU A CA 1
ATOM 2373 C C . LEU A 1 299 ? -7.184 19.314 10.102 1.00 73.88 299 LEU A C 1
ATOM 2375 O O . LEU A 1 299 ? -7.714 20.236 10.721 1.00 73.88 299 LEU A O 1
ATOM 2379 N N . PRO A 1 300 ? -6.749 19.481 8.837 1.00 67.19 300 PRO A N 1
ATOM 2380 C CA . PRO A 1 300 ? -6.801 20.773 8.151 1.00 67.19 300 PRO A CA 1
ATOM 2381 C C . PRO A 1 300 ? -8.232 21.261 7.858 1.00 67.19 300 PRO A C 1
ATOM 2383 O O . PRO A 1 300 ? -8.411 22.423 7.501 1.00 67.19 300 PRO A O 1
ATOM 2386 N N . PHE A 1 301 ? -9.247 20.402 8.016 1.00 64.94 301 PHE A N 1
ATOM 2387 C CA . PHE A 1 301 ? -10.658 20.746 7.850 1.00 64.94 301 PHE A CA 1
ATOM 2388 C C . PHE A 1 301 ? -11.498 20.154 8.993 1.00 64.94 301 PHE A C 1
ATOM 2390 O O . PHE A 1 301 ? -11.361 18.961 9.286 1.00 64.94 301 PHE A O 1
ATOM 2397 N N . PRO A 1 302 ? -12.393 20.938 9.624 1.00 54.22 302 PRO A N 1
ATOM 2398 C CA . PRO A 1 302 ? -13.284 20.422 10.652 1.00 54.22 302 PRO A CA 1
ATOM 2399 C C . PRO A 1 302 ? -14.319 19.459 10.047 1.00 54.22 302 PRO A C 1
ATOM 2401 O O . PRO A 1 302 ? -15.039 19.803 9.113 1.00 54.22 302 PRO A O 1
ATOM 2404 N N . SER A 1 303 ? -14.433 18.275 10.658 1.00 53.59 303 SER A N 1
ATOM 2405 C CA . SER A 1 303 ? -15.340 17.155 10.337 1.00 53.59 303 SER A CA 1
ATOM 2406 C C . SER A 1 303 ? -15.051 16.350 9.050 1.00 53.59 303 SER A C 1
ATOM 2408 O O . SER A 1 303 ? -15.328 16.761 7.928 1.00 53.59 303 SER A O 1
ATOM 2410 N N . CYS A 1 304 ? -14.619 15.094 9.237 1.00 52.28 304 CYS A N 1
ATOM 2411 C CA . CYS A 1 304 ? -14.591 14.059 8.190 1.00 52.28 304 CYS A CA 1
ATOM 2412 C C . CYS A 1 304 ? -15.990 13.639 7.688 1.00 52.28 304 CYS A C 1
ATOM 2414 O O . CYS A 1 304 ? -16.098 12.886 6.724 1.00 52.28 304 CY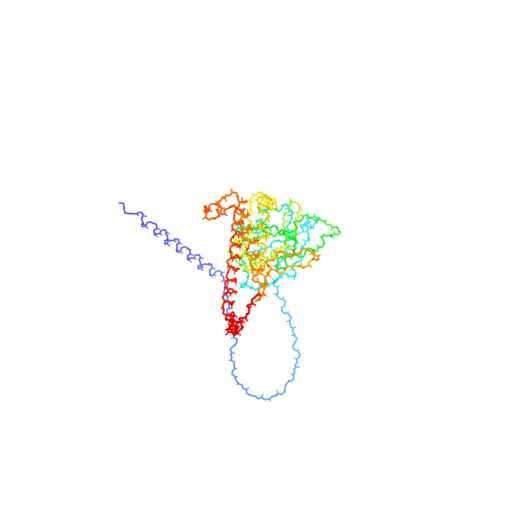S A O 1
ATOM 2416 N N . GLU A 1 305 ? -17.054 14.064 8.371 1.00 54.59 305 GLU A N 1
ATOM 2417 C CA . GLU A 1 305 ? -18.443 13.662 8.108 1.00 54.59 305 GLU A CA 1
ATOM 2418 C C . GLU A 1 305 ? -19.117 14.517 7.020 1.00 54.59 305 GLU A C 1
ATOM 2420 O O . GLU A 1 305 ? -20.131 14.106 6.464 1.00 54.59 305 GLU A O 1
ATOM 2425 N N . LEU A 1 306 ? -18.533 15.674 6.678 1.00 53.50 306 LEU A N 1
ATOM 2426 C CA . LEU A 1 306 ? -19.024 16.609 5.655 1.00 53.50 306 LEU A CA 1
ATOM 2427 C C . LEU A 1 306 ? -18.124 16.669 4.407 1.00 53.50 306 LEU A C 1
ATOM 2429 O O . LEU A 1 306 ? -18.206 17.621 3.632 1.00 53.50 306 LEU A O 1
ATOM 2433 N N . LEU A 1 307 ? -17.236 15.688 4.215 1.00 60.44 307 LEU A N 1
ATOM 2434 C CA . LEU A 1 307 ? -16.276 15.714 3.112 1.00 60.44 307 LEU A CA 1
ATOM 2435 C C . LEU A 1 307 ? -16.980 15.592 1.754 1.00 60.44 307 LEU A C 1
ATOM 2437 O O . LEU A 1 307 ? -17.604 14.578 1.442 1.00 60.44 307 LEU A O 1
ATOM 2441 N N . ASP A 1 308 ? -16.812 16.628 0.934 1.00 67.31 308 ASP A N 1
ATOM 2442 C CA . ASP A 1 308 ? -17.039 16.579 -0.508 1.00 67.31 308 ASP A CA 1
ATOM 2443 C C . ASP A 1 308 ? -16.263 15.380 -1.100 1.00 67.31 308 ASP A C 1
ATOM 2445 O O . ASP A 1 308 ? -15.064 15.257 -0.828 1.00 67.31 308 ASP A O 1
ATOM 2449 N N . PRO A 1 309 ? -16.889 14.509 -1.920 1.00 74.31 309 PRO A N 1
ATOM 2450 C CA . PRO A 1 309 ? -16.202 13.433 -2.639 1.00 74.31 309 PRO A CA 1
ATOM 2451 C C . PRO A 1 309 ? -14.964 13.871 -3.440 1.00 74.31 309 PRO A C 1
ATOM 2453 O O . PRO A 1 309 ? -14.112 13.037 -3.745 1.00 74.31 309 PRO A O 1
ATOM 2456 N N . SER A 1 310 ? -14.818 15.160 -3.771 1.00 75.12 310 SER A N 1
ATOM 2457 C CA . SER A 1 310 ? -13.583 15.702 -4.357 1.00 75.12 310 SER A CA 1
ATOM 2458 C C . SER A 1 310 ? -12.354 15.568 -3.435 1.00 75.12 310 SER A C 1
ATOM 2460 O O . SER A 1 310 ? -11.234 15.410 -3.926 1.00 75.12 310 SER A O 1
ATOM 2462 N N . LEU A 1 311 ? -12.549 15.557 -2.110 1.00 74.88 311 LEU A N 1
ATOM 2463 C CA . LEU A 1 311 ? -11.487 15.475 -1.101 1.00 74.88 311 LEU A CA 1
ATOM 2464 C C . LEU A 1 311 ? -10.931 14.054 -0.910 1.00 74.88 311 LEU A C 1
ATOM 2466 O O . LEU A 1 311 ? -9.809 13.913 -0.426 1.00 74.88 311 LEU A O 1
ATOM 2470 N N . ASP A 1 312 ? -11.634 13.007 -1.363 1.00 76.88 312 ASP A N 1
ATOM 2471 C CA . ASP A 1 312 ? -11.104 11.629 -1.391 1.00 76.88 312 ASP A CA 1
ATOM 2472 C C . ASP A 1 312 ? -9.882 11.487 -2.326 1.00 76.88 312 ASP A C 1
ATOM 2474 O O . ASP A 1 312 ? -9.110 10.527 -2.215 1.00 76.88 312 ASP A O 1
ATOM 2478 N N . ALA A 1 313 ? -9.672 12.451 -3.233 1.00 86.31 313 ALA A N 1
ATOM 2479 C CA . ALA A 1 313 ? -8.482 12.538 -4.076 1.00 86.31 313 ALA A CA 1
ATOM 2480 C C . ALA A 1 313 ? -7.223 13.007 -3.316 1.00 86.31 313 ALA A C 1
ATOM 2482 O O . ALA A 1 313 ? -6.105 12.768 -3.789 1.00 86.31 313 ALA A O 1
ATOM 2483 N N . ASP A 1 314 ? -7.367 13.656 -2.153 1.00 90.31 314 ASP A N 1
ATOM 2484 C CA . ASP A 1 314 ? -6.233 13.995 -1.294 1.00 90.31 314 ASP A CA 1
ATOM 2485 C C . ASP A 1 314 ? -5.852 12.775 -0.431 1.00 90.31 314 ASP A C 1
ATOM 2487 O O . ASP A 1 314 ? -6.634 12.333 0.423 1.00 90.31 314 ASP A O 1
ATOM 2491 N N . PRO A 1 315 ? -4.644 12.202 -0.606 1.00 92.69 315 PRO A N 1
ATOM 2492 C CA . PRO A 1 315 ? -4.228 11.061 0.192 1.00 92.69 315 PRO A CA 1
ATOM 2493 C C . PRO A 1 315 ? -4.151 11.375 1.687 1.00 92.69 315 PRO A C 1
ATOM 2495 O O . PRO A 1 315 ? -4.445 10.479 2.473 1.00 92.69 315 PRO A O 1
ATOM 2498 N N . THR A 1 316 ? -3.811 12.601 2.092 1.00 92.19 316 THR A N 1
ATOM 2499 C CA . THR A 1 316 ? -3.715 12.984 3.507 1.00 92.19 316 THR A CA 1
ATOM 2500 C C . THR A 1 316 ? -5.097 12.973 4.159 1.00 92.19 316 THR A C 1
ATOM 2502 O O . THR A 1 316 ? -5.262 12.394 5.234 1.00 92.19 316 THR A O 1
ATOM 2505 N N . MET A 1 317 ? -6.120 13.500 3.478 1.00 89.06 317 MET A N 1
ATOM 250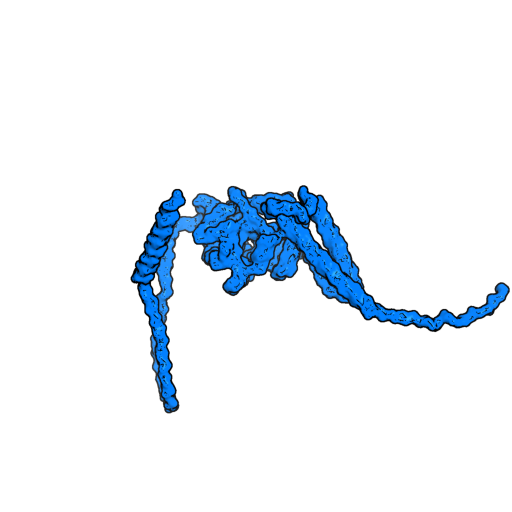6 C CA . MET A 1 317 ? -7.507 13.456 3.963 1.00 89.06 317 MET A CA 1
ATOM 2507 C C . MET A 1 317 ? -8.059 12.031 4.019 1.00 89.06 317 MET A C 1
ATOM 2509 O O . MET A 1 317 ? -8.649 11.633 5.027 1.00 89.06 317 MET A O 1
ATOM 2513 N N . ARG A 1 318 ? -7.827 11.230 2.975 1.00 91.25 318 ARG A N 1
ATOM 2514 C CA . ARG A 1 318 ? -8.314 9.844 2.894 1.00 91.25 318 ARG A CA 1
ATOM 2515 C C . ARG A 1 318 ? -7.645 8.914 3.919 1.00 91.25 318 ARG A C 1
ATOM 2517 O O . ARG A 1 318 ? -8.315 8.054 4.498 1.00 91.25 318 ARG A O 1
ATOM 2524 N N . LEU A 1 319 ? -6.343 9.089 4.175 1.00 93.94 319 LEU A N 1
ATOM 2525 C CA . LEU A 1 319 ? -5.606 8.363 5.221 1.00 93.94 319 LEU A CA 1
ATOM 2526 C C . LEU A 1 319 ? -6.119 8.731 6.613 1.00 93.94 319 LEU A C 1
ATOM 2528 O O . LEU A 1 319 ? -6.486 7.847 7.385 1.00 93.94 319 LEU A O 1
ATOM 2532 N N . SER A 1 320 ? -6.215 10.028 6.907 1.00 92.00 320 SER A N 1
ATOM 2533 C CA . SER A 1 320 ? -6.726 10.519 8.187 1.00 92.00 320 SER A CA 1
ATOM 2534 C C . SER A 1 320 ? -8.161 10.063 8.449 1.00 92.00 320 SER A C 1
ATOM 2536 O O . SER A 1 320 ? -8.454 9.541 9.518 1.00 92.00 320 SER A O 1
ATOM 2538 N N . THR A 1 321 ? -9.037 10.139 7.444 1.00 89.88 321 THR A N 1
ATOM 2539 C CA . THR A 1 321 ? -10.416 9.625 7.524 1.00 89.88 321 THR A CA 1
ATOM 2540 C C . THR A 1 321 ? -10.448 8.117 7.788 1.00 89.88 321 THR A C 1
ATOM 2542 O O . THR A 1 321 ? -11.296 7.635 8.538 1.00 89.88 321 THR A O 1
ATOM 2545 N N . SER A 1 322 ? -9.516 7.356 7.205 1.00 93.50 322 SER A N 1
ATOM 2546 C CA . SER A 1 322 ? -9.395 5.914 7.454 1.00 93.50 322 SER A CA 1
ATOM 2547 C C . SER A 1 322 ? -8.917 5.605 8.877 1.00 93.50 322 SER A C 1
ATOM 2549 O O . SER A 1 322 ? -9.447 4.682 9.490 1.00 93.50 322 SER A O 1
ATOM 2551 N N . ALA A 1 323 ? -7.986 6.391 9.429 1.00 93.50 323 ALA A N 1
ATOM 2552 C CA . ALA A 1 323 ? -7.544 6.261 10.819 1.00 93.50 323 ALA A CA 1
ATOM 2553 C C . ALA A 1 323 ? -8.648 6.642 11.817 1.00 93.50 323 ALA A C 1
ATOM 2555 O O . ALA A 1 323 ? -8.875 5.914 12.781 1.00 93.50 323 ALA A O 1
ATOM 2556 N N . THR A 1 324 ? -9.395 7.720 11.561 1.00 91.31 324 THR A N 1
ATOM 2557 C CA . THR A 1 324 ? -10.546 8.115 12.388 1.00 91.31 324 THR A CA 1
ATOM 2558 C C . THR A 1 324 ? -11.605 7.008 12.433 1.00 91.31 324 THR A C 1
ATOM 2560 O O . THR A 1 324 ? -12.045 6.631 13.517 1.00 91.31 324 THR A O 1
ATOM 2563 N N . LYS A 1 325 ? -11.932 6.401 11.281 1.00 91.62 325 LYS A N 1
ATOM 2564 C CA . LYS A 1 325 ? -12.864 5.259 11.190 1.00 91.62 325 LYS A CA 1
ATOM 2565 C C . LYS A 1 325 ? -12.347 3.995 11.891 1.00 91.62 325 LYS A C 1
ATOM 2567 O O . LYS A 1 325 ? -13.146 3.235 12.433 1.00 91.62 325 LYS A O 1
ATOM 2572 N N . ALA A 1 326 ? -11.032 3.764 11.901 1.00 92.19 326 ALA A N 1
ATOM 2573 C CA . ALA A 1 326 ? -10.422 2.674 12.666 1.00 92.19 326 ALA A CA 1
ATOM 2574 C C . ALA A 1 326 ? -10.591 2.889 14.183 1.00 92.19 326 ALA A C 1
ATOM 2576 O O . ALA A 1 326 ? -11.059 1.994 14.885 1.00 92.19 326 ALA A O 1
ATOM 2577 N N . LEU A 1 327 ? -10.317 4.106 14.674 1.00 92.00 327 LEU A N 1
ATOM 2578 C CA . LEU A 1 327 ? -10.541 4.467 16.079 1.00 92.00 327 LEU A CA 1
ATOM 2579 C C . LEU A 1 327 ? -12.017 4.367 16.484 1.00 92.00 327 LEU A C 1
ATOM 2581 O O . LEU A 1 327 ? -12.306 3.912 17.582 1.00 92.00 327 LEU A O 1
ATOM 2585 N N . GLU A 1 328 ? -12.951 4.778 15.624 1.00 92.50 328 GLU A N 1
ATOM 2586 C CA . GLU A 1 328 ? -14.399 4.651 15.866 1.00 92.50 328 GLU A CA 1
ATOM 2587 C C . GLU A 1 328 ? -14.821 3.197 16.058 1.00 92.50 328 GLU A C 1
ATOM 2589 O O . GLU A 1 328 ? -15.458 2.863 17.056 1.00 92.50 328 GLU A O 1
ATOM 2594 N N . HIS A 1 329 ? -14.402 2.326 15.138 1.00 91.56 329 HIS A N 1
ATOM 2595 C CA . HIS A 1 329 ? -14.677 0.896 15.208 1.00 91.56 329 HIS A CA 1
ATOM 2596 C C . HIS A 1 329 ? -14.122 0.265 16.498 1.00 91.56 329 HIS A C 1
ATOM 2598 O O . HIS A 1 329 ? -14.817 -0.506 17.159 1.00 91.56 329 HIS A O 1
ATOM 2604 N N . GLU A 1 330 ? -12.897 0.622 16.891 1.00 91.44 330 GLU A N 1
ATOM 2605 C CA . GLU A 1 330 ? -12.265 0.130 18.122 1.00 91.44 330 GLU A CA 1
ATOM 2606 C C . GLU A 1 330 ? -12.934 0.687 19.398 1.00 91.44 330 GLU A C 1
ATOM 2608 O O . GLU A 1 330 ? -13.171 -0.049 20.360 1.00 91.44 330 GLU A O 1
ATOM 2613 N N . ILE A 1 331 ? -13.322 1.968 19.399 1.00 93.44 331 ILE A N 1
ATOM 2614 C CA . ILE A 1 331 ? -14.109 2.597 20.473 1.00 93.44 331 ILE A CA 1
ATOM 2615 C C . ILE A 1 331 ? -15.434 1.853 20.675 1.00 93.44 331 ILE A C 1
ATOM 2617 O O . ILE A 1 331 ? -15.803 1.547 21.813 1.00 93.44 331 ILE A O 1
ATOM 2621 N N . ASP A 1 332 ? -16.144 1.543 19.591 1.00 94.00 332 ASP A N 1
ATOM 2622 C CA . ASP A 1 332 ? -17.437 0.866 19.658 1.00 94.00 332 ASP A CA 1
ATOM 2623 C C . ASP A 1 332 ? -17.304 -0.623 20.018 1.00 94.00 332 ASP A C 1
ATOM 2625 O O . ASP A 1 332 ? -18.124 -1.129 20.794 1.00 94.00 332 ASP A O 1
ATOM 2629 N N . ARG A 1 333 ? -16.223 -1.301 19.595 1.00 93.44 333 ARG A N 1
ATOM 2630 C CA . ARG A 1 333 ? -15.863 -2.647 20.083 1.00 93.44 333 ARG A CA 1
ATOM 2631 C C . ARG A 1 333 ? -15.690 -2.656 21.603 1.00 93.44 333 ARG A C 1
ATOM 2633 O O . ARG A 1 333 ? -16.342 -3.439 22.296 1.00 93.44 333 ARG A O 1
ATOM 2640 N N . ILE A 1 334 ? -14.873 -1.752 22.146 1.00 90.38 334 ILE A N 1
ATOM 2641 C CA . ILE A 1 334 ? -14.610 -1.688 23.593 1.00 90.38 334 ILE A CA 1
ATOM 2642 C C . ILE A 1 334 ? -15.866 -1.286 24.376 1.00 90.38 334 ILE A C 1
ATOM 2644 O O . ILE A 1 334 ? -16.116 -1.820 25.459 1.00 90.38 334 ILE A O 1
ATOM 2648 N N . ARG A 1 335 ? -16.704 -0.389 23.839 1.00 94.31 335 ARG A N 1
ATOM 2649 C CA . ARG A 1 335 ? -18.016 -0.069 24.431 1.00 94.31 335 ARG A CA 1
ATOM 2650 C C . ARG A 1 335 ? -18.913 -1.305 24.516 1.00 94.31 335 ARG A C 1
ATOM 2652 O O . ARG A 1 335 ? -19.529 -1.520 25.561 1.00 94.31 335 ARG A O 1
ATOM 2659 N N . ALA A 1 336 ? -18.966 -2.127 23.467 1.00 91.50 336 ALA A N 1
ATOM 2660 C CA . ALA A 1 336 ? -19.725 -3.376 23.479 1.00 91.50 336 ALA A CA 1
ATOM 2661 C C . ALA A 1 336 ? -19.191 -4.365 24.535 1.00 91.50 336 ALA A C 1
ATOM 2663 O O . ALA A 1 336 ? -19.975 -4.915 25.311 1.00 91.50 336 ALA A O 1
ATOM 2664 N N . GLU A 1 337 ? -17.869 -4.531 24.642 1.00 89.75 337 GLU A N 1
ATOM 2665 C CA . GLU A 1 337 ? -17.235 -5.380 25.665 1.00 89.75 337 GLU A CA 1
ATOM 2666 C C . GLU A 1 337 ? -17.508 -4.884 27.097 1.00 89.75 337 GLU A C 1
ATOM 2668 O O . GLU A 1 337 ? -17.876 -5.670 27.976 1.00 89.75 337 GLU A O 1
ATOM 2673 N N . LEU A 1 338 ? -17.419 -3.571 27.337 1.00 91.06 338 LEU A N 1
ATOM 2674 C CA . LEU A 1 338 ? -17.759 -2.961 28.627 1.00 91.06 338 LEU A CA 1
ATOM 2675 C C . LEU A 1 338 ? -19.233 -3.187 29.001 1.00 91.06 338 LEU A C 1
ATOM 2677 O O . LEU A 1 338 ? -19.522 -3.498 30.159 1.00 91.06 338 LEU A O 1
ATOM 2681 N N . LEU A 1 339 ? -20.163 -3.095 28.043 1.00 91.88 339 LEU A N 1
ATOM 2682 C CA . LEU A 1 339 ? -21.584 -3.392 28.273 1.00 91.88 339 LEU A CA 1
ATOM 2683 C C . LEU A 1 339 ? -21.819 -4.861 28.661 1.00 91.88 339 LEU A C 1
ATOM 2685 O O . LEU A 1 339 ? -22.641 -5.131 29.541 1.00 91.88 339 LEU A O 1
ATOM 2689 N N . VAL A 1 340 ? -21.083 -5.805 28.063 1.00 90.25 340 VAL A N 1
ATOM 2690 C CA . VAL A 1 340 ? -21.132 -7.228 28.450 1.00 90.25 340 VAL A CA 1
ATOM 2691 C C . VAL A 1 340 ? -20.633 -7.422 29.886 1.00 90.25 340 VAL A C 1
ATOM 2693 O O . VAL A 1 340 ? -21.311 -8.080 30.678 1.00 90.25 340 VAL A O 1
ATOM 2696 N N . LEU A 1 341 ? -19.511 -6.800 30.265 1.00 88.06 341 LEU A N 1
ATOM 2697 C CA . LEU A 1 341 ? -18.974 -6.880 31.633 1.00 88.06 341 LEU A CA 1
ATOM 2698 C C . LEU A 1 341 ? -19.915 -6.262 32.682 1.00 88.06 341 LEU A C 1
ATOM 2700 O O . LEU A 1 341 ? -20.063 -6.817 33.774 1.00 88.06 341 LEU A O 1
ATOM 2704 N N . ILE A 1 342 ? -20.579 -5.146 32.360 1.00 88.94 342 ILE A N 1
ATOM 2705 C CA . ILE A 1 342 ? -21.574 -4.513 33.242 1.00 88.94 342 ILE A CA 1
ATOM 2706 C C . ILE A 1 342 ? -22.765 -5.455 33.468 1.00 88.94 342 ILE A C 1
ATOM 2708 O O . ILE A 1 342 ? -23.135 -5.696 34.620 1.00 88.94 342 ILE A O 1
ATOM 2712 N N . ARG A 1 343 ? -23.317 -6.047 32.396 1.00 88.81 343 ARG A N 1
ATOM 2713 C CA . ARG A 1 343 ? -24.419 -7.024 32.489 1.00 88.81 343 ARG A CA 1
ATOM 2714 C C . ARG A 1 343 ? -24.023 -8.255 33.303 1.00 88.81 343 ARG A C 1
ATOM 2716 O O . ARG A 1 343 ? -24.775 -8.676 34.181 1.00 88.81 343 ARG A O 1
ATOM 2723 N N . TYR A 1 344 ? -22.826 -8.796 33.069 1.00 87.19 344 TYR A N 1
ATOM 2724 C CA . TYR A 1 344 ? -22.307 -9.927 33.840 1.00 87.19 344 TYR A CA 1
ATOM 2725 C C . TYR A 1 344 ? -22.249 -9.594 35.338 1.00 87.19 344 TYR A C 1
ATOM 2727 O O . TYR A 1 344 ? -22.782 -10.339 36.160 1.00 87.19 344 TYR A O 1
ATOM 2735 N N . LYS A 1 345 ? -21.705 -8.424 35.704 1.00 84.06 345 LYS A N 1
ATOM 2736 C CA . LYS A 1 345 ? -21.660 -7.986 37.106 1.00 84.06 345 LYS A CA 1
ATOM 2737 C C . LYS A 1 345 ? -23.060 -7.867 37.727 1.00 84.06 345 LYS A C 1
ATOM 2739 O O . LYS A 1 345 ? -23.236 -8.302 38.860 1.00 84.06 345 LYS A O 1
ATOM 2744 N N . SER A 1 346 ? -24.056 -7.349 37.000 1.00 83.50 346 SER A N 1
ATOM 2745 C CA . SER A 1 346 ? -25.431 -7.251 37.521 1.00 83.50 346 SER A CA 1
ATOM 2746 C C . SER A 1 346 ? -26.119 -8.602 37.752 1.00 83.50 346 SER A C 1
ATOM 2748 O O . SER A 1 346 ? -26.984 -8.682 38.614 1.00 83.50 346 SER A O 1
ATOM 2750 N N . HIS A 1 347 ? -25.729 -9.664 37.036 1.00 82.62 347 HIS A N 1
ATOM 2751 C CA . HIS A 1 347 ? -26.280 -11.009 37.252 1.00 82.62 347 HIS A CA 1
ATOM 2752 C C . HIS A 1 347 ? -25.585 -11.788 38.380 1.00 82.62 347 HIS A C 1
ATOM 2754 O O . HIS A 1 347 ? -26.219 -12.637 38.999 1.00 82.62 347 HIS A O 1
ATOM 2760 N N . PHE A 1 348 ? -24.303 -11.511 38.651 1.00 75.12 348 PHE A N 1
ATOM 2761 C CA . PHE A 1 348 ? -23.516 -12.225 39.669 1.00 75.12 348 PHE A CA 1
ATOM 2762 C C . PHE A 1 348 ? -23.344 -11.471 40.994 1.00 75.12 348 PHE A C 1
ATOM 2764 O O . PHE A 1 348 ? -22.899 -12.068 41.974 1.00 75.12 348 PHE A O 1
ATOM 2771 N N . SER A 1 349 ? -23.758 -10.203 41.079 1.00 69.31 349 SER A N 1
ATOM 2772 C CA . SER A 1 349 ? -24.110 -9.588 42.361 1.00 69.31 349 SER A CA 1
ATOM 2773 C C . SER A 1 349 ? -25.418 -10.195 42.874 1.00 69.31 349 SER A C 1
ATOM 2775 O O . SER A 1 349 ? -26.472 -9.564 42.835 1.00 69.31 349 SER A O 1
ATOM 2777 N N . VAL A 1 350 ? -25.323 -11.424 43.392 1.00 59.72 350 VAL A N 1
ATOM 2778 C CA . VAL A 1 350 ? -26.277 -11.927 44.386 1.00 59.72 350 VAL A CA 1
ATOM 2779 C C . VAL A 1 350 ? -26.396 -10.833 45.451 1.00 59.72 350 VAL A C 1
ATOM 2781 O O . VAL A 1 350 ? -25.354 -10.340 45.900 1.00 59.72 350 VAL A O 1
ATOM 2784 N N . PRO A 1 351 ? -27.608 -10.400 45.841 1.00 58.00 351 PRO A N 1
ATOM 2785 C CA . PRO A 1 351 ? -27.728 -9.534 46.996 1.00 58.00 351 PRO A CA 1
ATOM 2786 C C . PRO A 1 351 ? -27.153 -10.314 48.174 1.00 58.00 351 PRO A C 1
ATOM 2788 O O . PRO A 1 351 ? -27.725 -11.330 48.574 1.00 58.00 351 PRO A O 1
ATOM 2791 N N . ASN A 1 352 ? -26.013 -9.862 48.709 1.00 53.53 352 ASN A N 1
ATOM 2792 C CA . ASN A 1 352 ? -25.627 -10.261 50.052 1.00 53.53 352 ASN A CA 1
ATOM 2793 C C . ASN A 1 352 ? -26.847 -9.942 50.905 1.00 53.53 352 ASN A C 1
ATOM 2795 O O . ASN A 1 352 ? -27.214 -8.770 51.028 1.00 53.53 352 ASN A O 1
ATOM 2799 N N . LYS A 1 353 ? -27.496 -10.985 51.432 1.00 54.09 353 LYS A N 1
ATOM 2800 C CA . LYS A 1 353 ? -28.396 -10.798 52.554 1.00 54.09 353 LYS A CA 1
ATOM 2801 C C . LYS A 1 353 ? -27.543 -10.116 53.608 1.00 54.09 353 LYS A C 1
ATOM 2803 O O . LYS A 1 353 ? -26.563 -10.687 54.074 1.00 54.09 353 LYS A O 1
ATOM 2808 N N . VAL A 1 354 ? -27.860 -8.854 53.862 1.00 52.69 354 VAL A N 1
ATOM 2809 C CA . VAL A 1 354 ? -27.482 -8.223 55.111 1.00 52.69 354 VAL A CA 1
ATOM 2810 C C . VAL A 1 354 ? -28.117 -9.109 56.170 1.00 52.69 354 VAL A C 1
ATOM 2812 O O . VAL A 1 354 ? -29.312 -9.395 56.072 1.00 52.69 354 VAL A O 1
ATOM 2815 N N . ASP A 1 355 ? -27.312 -9.614 57.097 1.00 53.09 355 ASP A N 1
ATOM 2816 C CA . ASP A 1 355 ? -27.834 -10.323 58.254 1.00 53.09 355 ASP A CA 1
ATOM 2817 C C . ASP A 1 355 ? -28.628 -9.300 59.081 1.00 53.09 355 ASP A C 1
ATOM 2819 O O . ASP A 1 355 ? -28.070 -8.501 59.832 1.00 53.09 355 ASP A O 1
ATOM 2823 N N . GLU A 1 356 ? -29.946 -9.265 58.864 1.00 54.19 356 GLU A N 1
ATOM 2824 C CA . GLU A 1 356 ? -30.913 -8.515 59.668 1.00 54.19 356 GLU A CA 1
ATOM 2825 C C . GLU A 1 356 ? -31.099 -9.215 61.024 1.00 54.19 356 GLU A C 1
ATOM 2827 O O . GLU A 1 356 ? -32.180 -9.702 61.331 1.00 54.19 356 GLU A O 1
ATOM 2832 N N . ASP A 1 357 ? -30.033 -9.287 61.824 1.00 54.12 357 ASP A N 1
ATOM 2833 C CA . ASP A 1 357 ? -30.041 -9.883 63.168 1.00 54.12 357 ASP A CA 1
ATOM 2834 C C . ASP A 1 357 ? -29.057 -9.155 64.113 1.00 54.12 357 ASP A C 1
ATOM 2836 O O . ASP A 1 357 ? -28.261 -9.761 64.823 1.00 54.12 357 ASP A O 1
ATOM 2840 N N . GLU A 1 358 ? -29.116 -7.816 64.151 1.00 54.94 358 GLU A N 1
ATOM 2841 C CA . GLU A 1 358 ? -28.491 -7.032 65.235 1.00 54.94 358 GLU A CA 1
ATOM 2842 C C . GLU A 1 358 ? -29.290 -5.754 65.595 1.00 54.94 358 GLU A C 1
ATOM 2844 O O . GLU A 1 358 ? -28.761 -4.652 65.722 1.00 54.94 358 GLU A O 1
ATOM 2849 N N . ILE A 1 359 ? -30.611 -5.906 65.787 1.00 53.94 359 ILE A N 1
ATOM 2850 C CA . ILE A 1 359 ? -31.457 -4.922 66.495 1.00 53.94 359 ILE A CA 1
ATOM 2851 C C . ILE A 1 359 ? -32.235 -5.617 67.623 1.00 53.94 359 ILE A C 1
ATOM 2853 O O . ILE A 1 359 ? -33.434 -5.882 67.511 1.00 53.94 359 ILE A O 1
ATOM 2857 N N . SER A 1 360 ? -31.569 -5.887 68.750 1.00 51.94 360 SER A N 1
ATOM 2858 C CA . SER A 1 360 ? -32.257 -6.041 70.040 1.00 51.94 360 SER A CA 1
ATOM 2859 C C . SER A 1 360 ? -31.311 -6.029 71.243 1.00 51.94 360 SER A C 1
ATOM 2861 O O . SER A 1 360 ? -30.294 -6.711 71.230 1.00 51.94 360 SER A O 1
ATOM 2863 N N . THR A 1 361 ? -31.736 -5.346 72.316 1.00 49.31 361 THR A N 1
ATOM 2864 C CA . THR A 1 361 ? -31.094 -5.241 73.654 1.00 49.31 361 THR A CA 1
ATOM 2865 C C . THR A 1 361 ? -29.724 -4.530 73.681 1.00 49.31 361 THR A C 1
ATOM 2867 O O . THR A 1 361 ? -28.900 -4.742 72.806 1.00 49.31 361 THR A O 1
ATOM 2870 N N . SER A 1 362 ? -29.394 -3.637 74.622 1.00 45.88 362 SER A N 1
ATOM 2871 C CA . SER A 1 362 ? -30.024 -3.183 75.883 1.00 45.88 362 SER A CA 1
ATOM 2872 C C . SER A 1 362 ? -30.019 -1.637 75.960 1.00 45.88 362 SER A C 1
ATOM 2874 O O . SER A 1 362 ? -29.100 -1.010 75.449 1.00 45.88 362 SER A O 1
ATOM 2876 N N . HIS A 1 363 ? -31.053 -0.926 76.423 1.00 46.50 363 HIS A N 1
ATOM 2877 C CA . HIS A 1 363 ? -31.605 -0.829 77.791 1.00 46.50 363 HIS A CA 1
ATOM 2878 C C . HIS A 1 363 ? -30.667 -0.181 78.839 1.00 46.50 363 HIS A C 1
ATOM 2880 O O . HIS A 1 363 ? -29.626 -0.736 79.164 1.00 46.50 363 HIS A O 1
ATOM 2886 N N . GLU A 1 364 ? -31.109 0.991 79.318 1.00 49.31 364 GLU A N 1
ATOM 2887 C CA . GLU A 1 364 ? -31.005 1.585 80.670 1.00 49.31 364 GLU A CA 1
ATOM 2888 C C . GLU A 1 364 ? -29.711 1.490 81.510 1.00 49.31 364 GLU A C 1
ATOM 2890 O O . GLU A 1 364 ? -29.370 0.435 82.031 1.00 49.31 364 GLU A O 1
ATOM 2895 N N . GLN A 1 365 ? -29.117 2.663 81.784 1.00 41.19 365 GLN A N 1
ATOM 2896 C CA . GLN A 1 365 ? -28.778 3.220 83.119 1.00 41.19 365 GLN A CA 1
ATOM 2897 C C . GLN A 1 365 ? -28.253 4.657 82.887 1.00 41.19 365 GLN A C 1
ATOM 2899 O O . GLN A 1 365 ? -27.380 4.855 82.050 1.00 41.19 365 GLN A O 1
ATOM 2904 N N . GLU A 1 366 ? -28.940 5.728 83.299 1.00 47.25 366 GLU A N 1
ATOM 2905 C CA . GLU A 1 366 ? -29.053 6.319 84.652 1.00 47.25 366 GLU A CA 1
ATOM 2906 C C . GLU A 1 366 ? -27.727 6.774 85.302 1.00 47.25 366 GLU A C 1
ATOM 2908 O O . GLU A 1 366 ? -26.846 5.959 85.557 1.00 47.25 366 GLU A O 1
ATOM 2913 N N . MET A 1 367 ? -27.711 8.077 85.650 1.00 40.50 367 MET A N 1
ATOM 2914 C CA . MET A 1 367 ? -26.689 8.900 86.342 1.00 40.50 367 MET A CA 1
ATOM 2915 C C . MET A 1 367 ? -25.412 9.284 85.577 1.00 40.50 367 MET A C 1
ATOM 2917 O O . MET A 1 367 ? -24.485 8.460 85.455 1.00 40.50 367 MET A O 1
#

Foldseek 3Di:
DPDPVVVVVVVVVVVVVVVVVVVVVVVVPDPDPPDDDDDDDDDDDDDDDDDDDDDDDDDDPPPDDCPDPPPDPDPPFQELQDEFAPPLADDDDLVFFDQKKKKAFAFQQAAPVLVCVLLPPLRWPFKKWFAQDVVNWDFSNAFTHDDPSDDDHGHDGHTDDRSGIMMTGGPDSVSLVVVQVQQQPWTDPDPRHTYGMHMGTDTPQLCVLCVQATIDTGDHPGGPVVVSVVLVVLADPVLSVLSVLLCCVRVVTDTDPPPDPPPRPRDPPPPDLDPVSLVSLVVSLVVLVVVLVVLQVSDPDHDPPPDDPVCCNRSRSRSSNSSSVSSVVSSVVSVVVSVVSVVVVVVPPPPPPPPPPPPDDDDDDDD